Protein AF-A0A7S2I1A4-F1 (afdb_monomer_lite)

Sequence (194 aa):
LYFMKSFAADGPNEADPELKPRDRKWALSQKDHPLFRKAFGDEDDRRADIIYVAPTVRALESAGLAFGTEGVPFKIDWRLKDRGNKALKTNYVRKMTELVDTGYLDRSYGDSMMRAYDDWQNSTKGQNENDLLGDNDNRVETFLHDLLERPEKHIIIVGHNNILDHAGGFGDFPGGVEARILDENGVISNFKND

InterPro domains:
  IPR029033 Histidine phosphatase superfamily [G3DSA:3.40.50.1240] (9-175)
  IPR029033 Histidine phosphatase superfamily [SSF53254] (45-164)

Structure (mmCIF, N/CA/C/O backbone):
data_AF-A0A7S2I1A4-F1
#
_entry.id   AF-A0A7S2I1A4-F1
#
loop_
_atom_site.group_PDB
_atom_site.id
_atom_site.type_symbol
_atom_site.label_atom_id
_atom_site.label_alt_id
_atom_site.label_comp_id
_atom_site.label_asym_id
_atom_site.label_entity_id
_atom_site.label_seq_id
_atom_site.pdbx_PDB_ins_code
_atom_site.Cartn_x
_atom_site.Cartn_y
_atom_site.Cartn_z
_atom_site.occupancy
_atom_site.B_iso_or_equiv
_atom_site.auth_seq_id
_atom_site.auth_comp_id
_atom_site.auth_asym_id
_atom_site.auth_atom_id
_atom_site.pdbx_PDB_model_num
ATOM 1 N N . LEU A 1 1 ? 18.054 -5.581 -5.041 1.00 35.78 1 LEU A N 1
ATOM 2 C CA . LEU A 1 1 ? 17.063 -4.951 -4.142 1.00 35.78 1 LEU A CA 1
ATOM 3 C C . LEU A 1 1 ? 16.919 -3.464 -4.464 1.00 35.78 1 LEU A C 1
ATOM 5 O O . LEU A 1 1 ? 17.910 -2.837 -4.826 1.00 35.78 1 LEU A O 1
ATOM 9 N N . TYR A 1 2 ? 15.698 -2.925 -4.385 1.00 32.16 2 TYR A N 1
ATOM 10 C CA . TYR A 1 2 ? 15.261 -1.739 -5.125 1.00 32.16 2 TYR A CA 1
ATOM 11 C C . TYR A 1 2 ? 14.510 -0.653 -4.318 1.00 32.16 2 TYR A C 1
ATOM 13 O O . TYR A 1 2 ? 13.317 -0.755 -4.090 1.00 32.16 2 TYR A O 1
ATOM 21 N N . PHE A 1 3 ? 15.213 0.416 -3.917 1.00 37.41 3 PHE A N 1
ATOM 22 C CA . PHE A 1 3 ? 14.701 1.548 -3.121 1.00 37.41 3 PHE A CA 1
ATOM 23 C C . PHE A 1 3 ? 13.864 2.554 -3.918 1.00 37.41 3 PHE A C 1
ATOM 25 O O . PHE A 1 3 ? 14.221 2.862 -5.054 1.00 37.41 3 PHE A O 1
ATOM 32 N N . MET A 1 4 ? 12.812 3.115 -3.305 1.00 35.81 4 MET A N 1
ATOM 33 C CA . MET A 1 4 ? 11.906 4.114 -3.894 1.00 35.81 4 MET A CA 1
ATOM 34 C C . MET A 1 4 ? 11.425 5.124 -2.818 1.00 35.81 4 MET A C 1
ATOM 36 O O . MET A 1 4 ? 11.310 4.783 -1.646 1.00 35.81 4 MET A O 1
ATOM 40 N N . LYS A 1 5 ? 11.270 6.398 -3.206 1.00 34.88 5 LYS A N 1
ATOM 41 C CA . LYS A 1 5 ? 11.388 7.622 -2.378 1.00 34.88 5 LYS A CA 1
ATOM 42 C C . LYS A 1 5 ? 10.134 7.954 -1.548 1.00 34.88 5 LYS A C 1
ATOM 44 O O . LYS A 1 5 ? 9.018 7.723 -1.996 1.00 34.88 5 LYS A O 1
ATOM 49 N N . SER A 1 6 ? 10.342 8.590 -0.391 1.00 37.25 6 SER A N 1
ATOM 50 C CA . SER A 1 6 ? 9.308 9.048 0.549 1.00 37.25 6 SER A CA 1
ATOM 51 C C . SER A 1 6 ? 8.485 10.264 0.082 1.00 37.25 6 SER A C 1
ATOM 53 O O . SER A 1 6 ? 8.948 11.087 -0.719 1.00 37.25 6 SER A O 1
ATOM 55 N N . PHE A 1 7 ? 7.266 10.405 0.623 1.00 42.09 7 PHE A N 1
ATOM 56 C CA . PHE A 1 7 ? 6.345 11.522 0.357 1.00 42.09 7 PHE A CA 1
ATOM 57 C C . PHE A 1 7 ? 5.989 12.271 1.639 1.00 42.09 7 PHE A C 1
ATOM 59 O O . PHE A 1 7 ? 5.538 11.657 2.598 1.00 42.09 7 PHE A O 1
ATOM 66 N N . ALA A 1 8 ? 6.117 13.599 1.653 1.00 34.41 8 ALA A N 1
ATOM 67 C CA . ALA A 1 8 ? 5.824 14.392 2.846 1.00 34.41 8 ALA A CA 1
ATOM 68 C C . ALA A 1 8 ? 4.329 14.359 3.217 1.00 34.41 8 ALA A C 1
ATOM 70 O O . ALA A 1 8 ? 3.468 14.538 2.361 1.00 34.41 8 ALA A O 1
ATOM 71 N N . ALA A 1 9 ? 4.033 14.204 4.510 1.00 39.78 9 ALA A N 1
ATOM 72 C CA . ALA A 1 9 ? 2.712 14.458 5.082 1.00 39.78 9 ALA A CA 1
ATOM 73 C C . ALA A 1 9 ? 2.765 15.726 5.949 1.00 39.78 9 ALA A C 1
ATOM 75 O O . ALA A 1 9 ? 3.810 16.030 6.534 1.00 39.78 9 ALA A O 1
ATOM 76 N N . ASP A 1 10 ? 1.648 16.456 6.019 1.00 39.75 10 ASP A N 1
ATOM 77 C CA . ASP A 1 10 ? 1.457 17.482 7.046 1.00 39.75 10 ASP A CA 1
ATOM 78 C C . ASP A 1 10 ? 1.418 16.808 8.424 1.00 39.75 10 ASP A C 1
ATOM 80 O O . ASP A 1 10 ? 1.106 15.6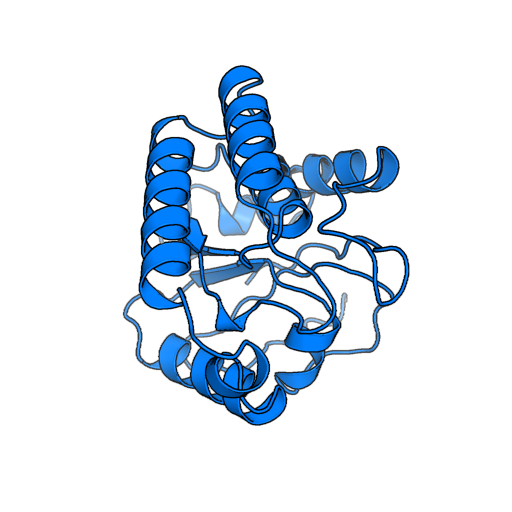22 8.534 1.00 39.75 10 ASP A O 1
ATOM 84 N N . GLY A 1 11 ? 1.849 17.545 9.447 1.00 40.38 11 GLY A N 1
ATOM 85 C CA . GLY A 1 11 ? 2.194 17.028 10.769 1.00 40.38 11 GLY A CA 1
ATOM 86 C C . GLY A 1 11 ? 1.084 16.268 11.521 1.00 40.38 11 GLY A C 1
ATOM 87 O O . GLY A 1 11 ? -0.009 16.029 11.011 1.00 40.38 11 GLY A O 1
ATOM 88 N N . PRO A 1 12 ? 1.363 15.851 12.766 1.00 38.56 12 PRO A N 1
ATOM 89 C CA . PRO A 1 12 ? 0.462 14.993 13.533 1.00 38.56 12 PRO A CA 1
ATOM 90 C C . PRO A 1 12 ? -0.953 15.589 13.666 1.00 38.56 12 PRO A C 1
ATOM 92 O O . PRO A 1 12 ? -1.095 16.784 13.923 1.00 38.56 12 PRO A O 1
ATOM 95 N N . ASN A 1 13 ? -1.972 14.716 13.588 1.00 47.09 13 ASN A N 1
ATOM 96 C CA . ASN A 1 13 ? -3.406 14.943 13.870 1.00 47.09 13 ASN A CA 1
ATOM 97 C C . ASN A 1 13 ? -4.366 15.271 12.704 1.00 47.09 13 ASN A C 1
ATOM 99 O O . ASN A 1 13 ? -5.509 15.649 12.975 1.00 47.09 13 ASN A O 1
ATOM 103 N N . GLU A 1 14 ? -4.001 15.081 11.433 1.00 49.41 14 GLU A N 1
ATOM 104 C CA . GLU A 1 14 ? -4.976 15.221 10.336 1.00 49.41 14 GLU A CA 1
ATOM 105 C C . GLU A 1 14 ? -5.780 13.939 10.037 1.00 49.41 14 GLU A C 1
ATOM 107 O O . GLU A 1 14 ? -5.303 12.804 10.110 1.00 49.41 14 GLU A O 1
ATOM 112 N N . ALA A 1 15 ? -7.057 14.144 9.702 1.00 57.56 15 ALA A N 1
ATOM 113 C CA . ALA A 1 15 ? -8.030 13.112 9.373 1.00 57.56 15 ALA A CA 1
ATOM 114 C C . ALA A 1 15 ? -7.707 12.455 8.019 1.00 57.56 15 ALA A C 1
ATOM 116 O O . ALA A 1 15 ? -8.147 12.952 6.992 1.00 57.56 15 ALA A O 1
ATOM 117 N N . ASP A 1 16 ? -6.953 11.351 8.025 1.00 65.94 16 ASP A N 1
ATOM 118 C CA . ASP A 1 16 ? -6.700 10.474 6.862 1.00 65.94 16 ASP A CA 1
ATOM 119 C C . ASP A 1 16 ? -6.515 11.226 5.518 1.00 65.94 16 ASP A C 1
ATOM 121 O O . ASP A 1 16 ? -7.327 11.058 4.597 1.00 65.94 16 ASP A O 1
ATOM 125 N N . PRO A 1 17 ? -5.524 12.139 5.423 1.00 71.88 17 PRO A N 1
ATOM 126 C CA . PRO A 1 17 ? -5.392 13.026 4.275 1.00 71.88 17 PRO A CA 1
ATOM 127 C C . PRO A 1 17 ? -4.969 12.258 3.019 1.00 71.88 17 PRO A C 1
ATOM 129 O O . PRO A 1 17 ? -4.225 11.280 3.090 1.00 71.88 17 PRO A O 1
ATOM 132 N N . GLU A 1 18 ? -5.419 12.742 1.862 1.00 78.50 18 GLU A N 1
ATOM 133 C CA . GLU A 1 18 ? -4.931 12.303 0.549 1.00 78.50 18 GLU A CA 1
ATOM 134 C C . GLU A 1 18 ? -3.544 12.875 0.237 1.00 78.50 18 GLU A C 1
ATOM 136 O O . GLU A 1 18 ? -3.087 13.832 0.869 1.00 78.50 18 GLU A O 1
ATOM 141 N N . LEU A 1 19 ? -2.884 12.336 -0.789 1.00 78.00 19 LEU A N 1
ATOM 142 C CA . LEU A 1 19 ? -1.652 12.917 -1.305 1.00 78.00 19 LEU A CA 1
ATOM 143 C C . LEU A 1 19 ? -1.903 14.288 -1.937 1.00 78.00 19 LEU A C 1
ATOM 145 O O . LEU A 1 19 ? -2.797 14.483 -2.766 1.00 78.00 19 LEU A O 1
ATOM 149 N N . LYS A 1 20 ? -1.016 15.240 -1.635 1.00 77.44 20 LYS A N 1
ATOM 150 C CA . LYS A 1 20 ? -1.001 16.533 -2.324 1.00 77.44 20 LYS A CA 1
ATOM 151 C C . LYS A 1 20 ? -0.596 16.347 -3.791 1.00 77.44 20 LYS A C 1
ATOM 153 O O . LYS A 1 20 ? 0.133 15.410 -4.120 1.00 77.44 20 LYS A O 1
ATOM 158 N N . PRO A 1 21 ? -0.945 17.287 -4.691 1.00 80.19 21 PRO A N 1
ATOM 159 C CA . PRO A 1 21 ? -0.583 17.190 -6.107 1.00 80.19 21 PRO A CA 1
ATOM 160 C C . PRO A 1 21 ? 0.917 16.993 -6.370 1.00 80.19 21 PRO A C 1
ATOM 162 O O . PRO A 1 21 ? 1.292 16.309 -7.320 1.00 80.19 21 PRO A O 1
ATOM 165 N N . ARG A 1 22 ? 1.787 17.583 -5.537 1.00 78.25 22 ARG A N 1
ATOM 166 C CA . ARG A 1 22 ? 3.241 17.382 -5.631 1.00 78.25 22 ARG A CA 1
ATOM 167 C C . ARG A 1 22 ? 3.623 15.929 -5.349 1.00 78.25 22 ARG A C 1
ATOM 169 O O . ARG A 1 22 ? 4.405 15.356 -6.098 1.00 78.25 22 ARG A O 1
ATOM 176 N N . ASP A 1 23 ? 3.051 15.348 -4.307 1.00 73.44 23 ASP A N 1
ATOM 177 C CA . ASP A 1 23 ? 3.396 14.010 -3.845 1.00 73.44 23 ASP A CA 1
ATOM 178 C C . ASP A 1 23 ? 2.785 12.936 -4.759 1.00 73.44 23 ASP A C 1
ATOM 180 O O . ASP A 1 23 ? 3.455 11.960 -5.077 1.00 73.44 23 ASP A O 1
ATOM 184 N N . ARG A 1 24 ? 1.596 13.181 -5.336 1.00 79.62 24 ARG A N 1
ATOM 185 C CA . ARG A 1 24 ? 1.040 12.357 -6.431 1.00 79.62 24 ARG A CA 1
ATOM 186 C C . ARG A 1 24 ? 1.979 12.296 -7.638 1.00 79.62 24 ARG A C 1
ATOM 188 O O . ARG A 1 24 ? 2.187 11.224 -8.200 1.00 79.62 24 ARG A O 1
ATOM 195 N N . LYS A 1 25 ? 2.578 13.429 -8.038 1.00 77.81 25 LYS A N 1
ATOM 196 C CA . LYS A 1 25 ? 3.569 13.456 -9.133 1.00 77.81 25 LYS A CA 1
ATOM 197 C C . LYS A 1 25 ? 4.797 12.620 -8.801 1.00 77.81 25 LYS A C 1
ATOM 199 O O . LYS A 1 25 ? 5.315 11.943 -9.680 1.00 77.81 25 LYS A O 1
ATOM 204 N N . TRP A 1 26 ? 5.258 12.672 -7.555 1.00 73.88 26 TRP A N 1
ATOM 205 C CA . TRP A 1 26 ? 6.378 11.846 -7.130 1.00 73.88 26 TRP A CA 1
ATOM 206 C C . TRP A 1 26 ? 5.996 10.360 -7.089 1.00 73.88 26 TRP A C 1
ATOM 208 O O . TRP A 1 26 ? 6.791 9.539 -7.530 1.00 73.88 26 TRP A O 1
ATOM 218 N N . ALA A 1 27 ? 4.794 9.993 -6.634 1.00 78.31 27 ALA A N 1
ATOM 219 C CA . ALA A 1 27 ? 4.329 8.604 -6.665 1.00 78.31 27 ALA A CA 1
ATOM 220 C C . ALA A 1 27 ? 4.305 8.058 -8.103 1.00 78.31 27 ALA A C 1
ATOM 222 O O . ALA A 1 27 ? 4.825 6.986 -8.384 1.00 78.31 27 ALA A O 1
ATOM 223 N N . LEU A 1 28 ? 3.828 8.862 -9.052 1.00 80.62 28 LEU A N 1
ATOM 224 C CA . LEU A 1 28 ? 3.841 8.507 -10.472 1.00 80.62 28 LEU A CA 1
ATOM 225 C C . LEU A 1 28 ? 5.249 8.425 -11.077 1.00 80.62 28 LEU A C 1
ATOM 227 O O . LEU A 1 28 ? 5.463 7.651 -12.008 1.00 80.62 28 LEU A O 1
ATOM 231 N N . SER A 1 29 ? 6.210 9.210 -10.579 1.00 76.94 29 SER A N 1
ATOM 232 C CA . SER A 1 29 ? 7.599 9.156 -11.053 1.00 76.94 29 SER A CA 1
ATOM 233 C C . SER A 1 29 ? 8.369 7.961 -10.496 1.00 76.94 29 SER A C 1
ATOM 235 O O . SER A 1 29 ? 9.554 7.814 -10.787 1.00 76.94 29 SER A O 1
ATOM 237 N N . GLN A 1 30 ? 7.739 7.113 -9.672 1.00 75.88 30 GLN A N 1
ATOM 238 C CA . GLN A 1 30 ? 8.410 5.929 -9.156 1.00 75.88 30 GLN A CA 1
ATOM 239 C C . GLN A 1 30 ? 8.830 4.984 -10.311 1.00 75.88 30 GLN A C 1
ATOM 241 O O . GLN A 1 30 ? 9.937 4.455 -10.324 1.00 75.88 30 GLN A O 1
ATOM 246 N N . LYS A 1 31 ? 8.038 4.890 -11.382 1.00 74.38 31 LYS A N 1
ATOM 247 C CA . LYS A 1 31 ? 8.396 4.110 -12.582 1.00 74.38 31 LYS A CA 1
ATOM 248 C C . LYS A 1 31 ? 9.709 4.514 -13.268 1.00 74.38 31 LYS A C 1
ATOM 250 O O . LYS A 1 31 ? 10.320 3.712 -13.971 1.00 74.38 31 LYS A O 1
ATOM 255 N N . ASP A 1 32 ? 10.144 5.759 -13.072 1.00 73.50 32 ASP A N 1
ATOM 256 C CA . ASP A 1 32 ? 11.347 6.306 -13.705 1.00 73.50 32 ASP A CA 1
ATOM 257 C C . ASP A 1 32 ? 12.620 5.947 -12.926 1.00 73.50 32 ASP A C 1
ATOM 259 O O . ASP A 1 32 ? 13.740 6.179 -13.387 1.00 73.50 32 ASP A O 1
ATOM 263 N N . HIS A 1 33 ? 12.471 5.382 -11.729 1.00 70.00 33 HIS A N 1
ATOM 264 C CA . HIS A 1 33 ? 13.595 5.053 -10.880 1.00 70.00 33 HIS A CA 1
ATOM 265 C C . HIS A 1 33 ? 14.303 3.780 -11.373 1.00 70.00 33 HIS A C 1
ATOM 267 O O . HIS A 1 33 ? 13.633 2.793 -11.687 1.00 70.00 33 HIS A O 1
ATOM 273 N N . PRO A 1 34 ? 15.652 3.727 -11.386 1.00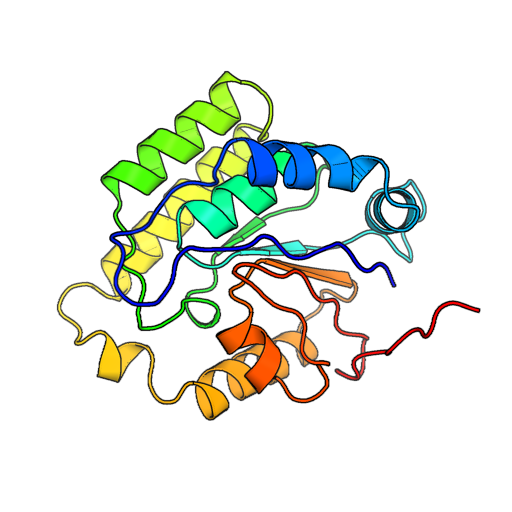 66.44 34 PRO A N 1
ATOM 274 C CA . PRO A 1 34 ? 16.405 2.574 -11.903 1.00 66.44 34 PRO A CA 1
ATOM 275 C C . PRO A 1 34 ? 16.043 1.238 -11.254 1.00 66.44 34 PRO A C 1
ATOM 277 O O . PRO A 1 34 ? 16.290 0.168 -11.803 1.00 66.44 34 PRO A O 1
ATOM 280 N N . LEU A 1 35 ? 15.490 1.314 -10.054 1.00 66.62 35 LEU A N 1
ATOM 281 C CA . LEU A 1 35 ? 15.180 0.182 -9.211 1.00 66.62 35 LEU A CA 1
ATOM 282 C C . LEU A 1 35 ? 13.762 -0.341 -9.440 1.00 66.62 35 LEU A C 1
ATOM 284 O O . LEU A 1 35 ? 13.522 -1.529 -9.273 1.00 66.62 35 LEU A O 1
ATOM 288 N N . PHE A 1 36 ? 12.867 0.500 -9.955 1.00 72.62 36 PHE A N 1
ATOM 289 C CA . PHE A 1 36 ? 11.534 0.085 -10.368 1.00 72.62 36 PHE A CA 1
ATOM 290 C C . PHE A 1 36 ? 11.593 -1.049 -11.391 1.00 72.62 36 PHE A C 1
ATOM 292 O O . PHE A 1 36 ? 11.052 -2.127 -11.173 1.00 72.62 36 PHE A O 1
ATOM 299 N N . ARG A 1 37 ? 12.363 -0.852 -12.469 1.00 69.88 37 ARG A N 1
ATOM 300 C CA . ARG A 1 37 ? 12.529 -1.857 -13.534 1.00 69.88 37 ARG A CA 1
ATOM 301 C C . ARG A 1 37 ? 13.053 -3.184 -13.039 1.00 69.88 37 ARG A C 1
ATOM 303 O O . ARG A 1 37 ? 12.854 -4.197 -13.683 1.00 69.88 37 ARG A O 1
ATOM 310 N N . LYS A 1 38 ? 13.788 -3.165 -11.943 1.00 68.75 38 LYS A N 1
ATOM 311 C CA . LYS A 1 38 ? 14.402 -4.365 -11.427 1.00 68.75 38 LYS A CA 1
ATOM 312 C C . LYS A 1 38 ? 13.510 -5.044 -10.369 1.00 68.75 38 LYS A C 1
ATOM 314 O O . LYS A 1 38 ? 13.672 -6.231 -10.141 1.00 68.75 38 LYS A O 1
ATOM 319 N N . ALA A 1 39 ? 12.562 -4.316 -9.766 1.00 69.75 39 ALA A N 1
ATOM 320 C CA . ALA A 1 39 ? 11.501 -4.861 -8.914 1.00 69.75 39 ALA A CA 1
ATOM 321 C C . ALA A 1 39 ? 10.293 -5.382 -9.715 1.00 69.75 39 ALA A C 1
ATOM 323 O O . ALA A 1 39 ? 9.546 -6.215 -9.214 1.00 69.75 39 ALA A O 1
ATOM 324 N N . PHE A 1 40 ? 10.098 -4.904 -10.946 1.00 79.38 40 PHE A N 1
ATOM 325 C CA . PHE A 1 40 ? 8.925 -5.225 -11.772 1.00 79.38 40 PHE A CA 1
ATOM 326 C C . PHE A 1 40 ? 9.264 -5.693 -13.195 1.00 79.38 40 PHE A C 1
ATOM 328 O O . PHE A 1 40 ? 8.368 -5.872 -14.011 1.00 79.38 40 PHE A O 1
ATOM 335 N N . GLY A 1 41 ? 10.547 -5.866 -13.513 1.00 72.25 41 GLY A N 1
ATOM 336 C CA . GLY A 1 41 ? 10.990 -6.382 -14.810 1.00 72.25 41 GLY A CA 1
ATOM 337 C C . GLY A 1 41 ? 10.867 -7.900 -14.925 1.00 72.25 41 GLY A C 1
ATOM 338 O O . GLY A 1 41 ? 10.455 -8.578 -13.988 1.00 72.25 41 GLY A O 1
ATOM 339 N N . ASP A 1 42 ? 11.294 -8.427 -16.072 1.00 71.19 42 ASP A N 1
ATOM 340 C CA . ASP A 1 42 ? 11.161 -9.846 -16.449 1.00 71.19 42 ASP A CA 1
ATOM 341 C C . ASP A 1 42 ? 12.163 -10.792 -15.742 1.00 71.19 42 ASP A C 1
ATOM 343 O O . ASP A 1 42 ? 12.265 -11.970 -16.080 1.00 71.19 42 ASP A O 1
ATOM 347 N N . GLU A 1 43 ? 12.947 -10.288 -14.785 1.00 67.88 43 GLU A N 1
ATOM 348 C CA . GLU A 1 43 ? 13.897 -11.082 -13.996 1.00 67.88 43 GLU A CA 1
ATOM 349 C C . GLU A 1 43 ? 13.152 -11.756 -12.825 1.00 67.88 43 GLU A C 1
ATOM 351 O O . GLU A 1 43 ? 12.988 -11.162 -11.756 1.00 67.88 43 GLU A O 1
ATOM 356 N N . ASP A 1 44 ? 12.682 -12.995 -13.033 1.00 63.34 44 ASP A N 1
ATOM 357 C CA . ASP A 1 44 ? 11.898 -13.774 -12.052 1.00 63.34 44 ASP A CA 1
ATOM 358 C C . ASP A 1 44 ? 12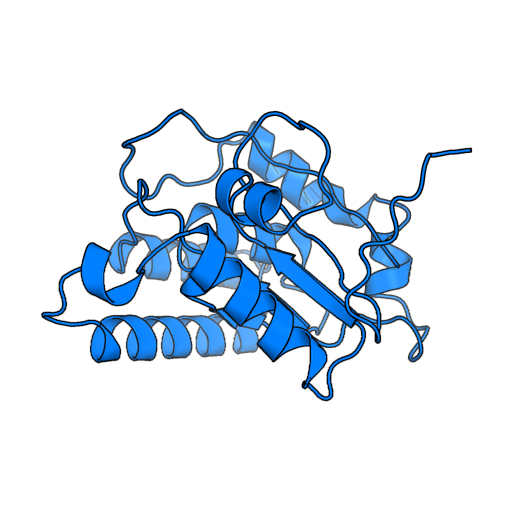.575 -13.888 -10.672 1.00 63.34 44 ASP A C 1
ATOM 360 O O . ASP A 1 44 ? 11.898 -13.932 -9.649 1.00 63.34 44 ASP A O 1
ATOM 364 N N . ASP A 1 45 ? 13.910 -13.896 -10.615 1.00 64.31 45 ASP A N 1
ATOM 365 C CA . ASP A 1 45 ? 14.690 -14.007 -9.376 1.00 64.31 45 ASP A CA 1
ATOM 366 C C . ASP A 1 45 ? 14.748 -12.706 -8.559 1.00 64.31 45 ASP A C 1
ATOM 368 O O . ASP A 1 45 ? 15.373 -12.678 -7.501 1.00 64.31 45 ASP A O 1
ATOM 372 N N . ARG A 1 46 ? 14.154 -11.611 -9.048 1.00 66.06 46 ARG A N 1
ATOM 373 C CA . ARG A 1 46 ? 14.265 -10.267 -8.443 1.00 66.06 46 ARG A CA 1
ATOM 374 C C . ARG A 1 46 ? 12.961 -9.488 -8.411 1.00 66.06 46 ARG A C 1
ATOM 376 O O . ARG A 1 46 ? 12.916 -8.405 -7.814 1.00 66.06 46 ARG A O 1
ATOM 383 N N . ARG A 1 47 ? 11.927 -10.013 -9.064 1.00 75.81 47 ARG A N 1
ATOM 384 C CA . ARG A 1 47 ? 10.604 -9.408 -9.098 1.00 75.81 47 ARG A CA 1
ATOM 385 C C . ARG A 1 47 ? 9.992 -9.402 -7.699 1.00 75.81 47 ARG A C 1
ATOM 387 O O . ARG A 1 47 ? 10.137 -10.359 -6.946 1.00 75.81 47 ARG A O 1
ATOM 394 N N . ALA A 1 48 ? 9.313 -8.311 -7.358 1.00 80.25 48 ALA A N 1
ATOM 395 C CA . ALA A 1 48 ? 8.550 -8.208 -6.127 1.00 80.25 48 ALA A CA 1
ATOM 396 C C . ALA A 1 48 ? 7.420 -9.247 -6.114 1.00 80.25 48 ALA A C 1
ATOM 398 O O . ALA A 1 48 ? 6.627 -9.328 -7.052 1.00 80.25 48 ALA A O 1
ATOM 399 N N . ASP A 1 49 ? 7.333 -10.000 -5.023 1.00 81.44 49 ASP A N 1
ATOM 400 C CA . ASP A 1 49 ? 6.311 -11.019 -4.800 1.00 81.44 49 ASP A CA 1
ATOM 401 C C . ASP A 1 49 ? 5.011 -10.397 -4.282 1.00 81.44 49 ASP A C 1
ATOM 403 O O . ASP A 1 49 ? 3.917 -10.875 -4.580 1.00 81.44 49 ASP A O 1
ATOM 407 N N . ILE A 1 50 ? 5.125 -9.341 -3.467 1.00 85.19 50 ILE A N 1
ATOM 408 C CA . ILE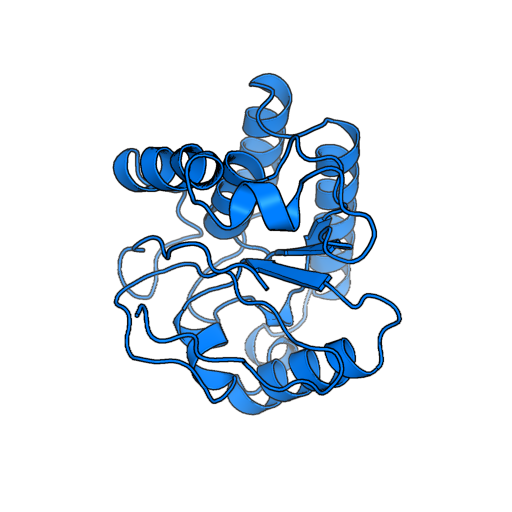 A 1 50 ? 3.993 -8.733 -2.763 1.00 85.19 50 ILE A CA 1
ATOM 409 C C . ILE A 1 50 ? 4.283 -7.289 -2.331 1.00 85.19 50 ILE A C 1
ATOM 411 O O . ILE A 1 50 ? 5.417 -6.923 -2.005 1.00 85.19 50 ILE A O 1
ATOM 415 N N . ILE A 1 51 ? 3.225 -6.479 -2.272 1.00 85.62 51 ILE A N 1
ATOM 416 C CA . ILE A 1 51 ? 3.245 -5.103 -1.768 1.00 85.62 51 ILE A CA 1
ATOM 417 C C . ILE A 1 51 ? 2.396 -5.007 -0.497 1.00 85.62 51 ILE A C 1
ATOM 419 O O . ILE A 1 51 ? 1.182 -5.196 -0.542 1.00 85.62 51 ILE A O 1
ATOM 423 N N . TYR A 1 52 ? 3.005 -4.676 0.639 1.00 85.44 52 TYR A N 1
ATOM 424 C CA . TYR A 1 52 ? 2.294 -4.353 1.875 1.00 85.44 52 TYR A CA 1
ATOM 425 C C . TYR A 1 52 ? 1.979 -2.879 1.944 1.00 85.44 52 TYR A C 1
ATOM 427 O O . TYR A 1 52 ? 2.843 -2.057 1.672 1.00 85.44 52 TYR A O 1
ATOM 435 N N . VAL A 1 53 ? 0.775 -2.531 2.377 1.00 85.94 53 VAL A N 1
ATOM 436 C CA . VAL A 1 53 ? 0.342 -1.136 2.450 1.00 85.94 53 VAL A CA 1
ATOM 437 C C . VAL A 1 53 ? -0.326 -0.855 3.789 1.00 85.94 53 VAL A C 1
ATOM 439 O O . VAL A 1 53 ? -1.141 -1.647 4.269 1.00 85.94 53 VAL A O 1
ATOM 442 N N . ALA A 1 54 ? -0.000 0.284 4.398 1.00 85.62 54 ALA A N 1
ATOM 443 C CA . ALA A 1 54 ? -0.706 0.774 5.573 1.00 85.62 54 ALA A CA 1
ATOM 444 C C . ALA A 1 54 ? -2.183 1.068 5.245 1.00 85.62 54 ALA A C 1
ATOM 446 O O . ALA A 1 54 ? -2.499 1.522 4.144 1.00 85.62 54 ALA A O 1
ATOM 447 N N . PRO A 1 55 ? -3.111 0.889 6.201 1.00 84.69 55 PRO A N 1
ATOM 448 C CA . PRO A 1 55 ? -4.544 1.097 5.989 1.00 84.69 55 PRO A CA 1
ATOM 449 C C . PRO A 1 55 ? -4.946 2.589 6.009 1.00 84.69 55 PRO A C 1
ATOM 451 O O . PRO A 1 55 ? -5.988 2.943 6.558 1.00 84.69 55 PRO A O 1
ATOM 454 N N . THR A 1 56 ? -4.123 3.478 5.450 1.00 85.12 56 THR A N 1
ATOM 455 C CA . THR A 1 56 ? -4.392 4.921 5.338 1.00 85.12 56 THR A CA 1
ATOM 456 C C . THR A 1 56 ? -4.483 5.332 3.876 1.00 85.12 56 THR A C 1
ATOM 458 O O . THR A 1 56 ? -3.758 4.814 3.024 1.00 85.12 56 THR A O 1
ATOM 461 N N . VAL A 1 57 ? -5.364 6.285 3.570 1.00 86.81 57 VAL A N 1
ATOM 462 C CA . VAL A 1 57 ? -5.694 6.696 2.195 1.00 86.81 57 VAL A CA 1
ATOM 463 C C . VAL A 1 57 ? -4.458 7.134 1.425 1.00 86.81 57 VAL A C 1
ATOM 465 O O . VAL A 1 57 ? -4.279 6.719 0.285 1.00 86.81 57 VAL A O 1
ATOM 468 N N . ARG A 1 58 ? -3.556 7.896 2.048 1.00 82.12 58 ARG A N 1
ATOM 469 C CA . ARG A 1 58 ? -2.301 8.313 1.406 1.00 82.12 58 ARG A CA 1
ATOM 470 C C . ARG A 1 58 ? -1.342 7.168 1.093 1.00 82.12 58 ARG A C 1
ATOM 472 O O . ARG A 1 58 ? -0.683 7.218 0.058 1.00 82.12 58 ARG A O 1
ATOM 479 N N . ALA A 1 59 ? -1.234 6.156 1.957 1.00 84.25 59 ALA A N 1
ATOM 480 C CA . ALA A 1 59 ? -0.359 5.013 1.694 1.00 84.25 59 ALA A CA 1
ATOM 481 C C . ALA A 1 59 ? -0.898 4.200 0.512 1.00 84.25 59 ALA A C 1
ATOM 483 O O . ALA A 1 59 ? -0.152 3.837 -0.391 1.00 84.25 59 ALA A O 1
ATOM 484 N N . LEU A 1 60 ? -2.216 4.017 0.466 1.00 88.44 60 LEU A N 1
ATOM 485 C CA . LEU A 1 60 ? -2.915 3.330 -0.618 1.00 88.44 60 LEU A CA 1
ATOM 486 C C . LEU A 1 60 ? -2.841 4.099 -1.932 1.00 88.44 60 LEU A C 1
ATOM 488 O O . LEU A 1 60 ? -2.541 3.512 -2.964 1.00 88.44 60 LEU A O 1
ATOM 492 N N . GLU A 1 61 ? -3.059 5.414 -1.895 1.00 89.06 61 GLU A N 1
ATOM 493 C CA . GLU A 1 61 ? -2.910 6.276 -3.065 1.00 89.06 61 GLU A CA 1
ATOM 494 C C . GLU A 1 61 ? -1.474 6.256 -3.587 1.00 89.06 61 GLU A C 1
ATOM 496 O O . GLU A 1 61 ? -1.272 6.137 -4.791 1.00 89.06 61 GLU A O 1
ATOM 501 N N . SER A 1 62 ? -0.478 6.284 -2.695 1.00 87.06 62 SER A N 1
ATOM 502 C CA . SER A 1 62 ? 0.933 6.147 -3.078 1.00 87.06 62 SER A CA 1
ATOM 503 C C . SER A 1 62 ? 1.188 4.811 -3.772 1.00 87.06 62 SER A C 1
ATOM 505 O O . SER A 1 62 ? 1.773 4.781 -4.851 1.00 87.06 62 SER A O 1
ATOM 507 N N . ALA A 1 63 ? 0.722 3.715 -3.170 1.00 88.06 63 ALA A N 1
ATOM 508 C CA . ALA A 1 63 ? 0.954 2.367 -3.668 1.00 88.06 63 ALA A CA 1
ATOM 509 C C . ALA A 1 63 ? 0.238 2.119 -5.007 1.00 88.06 63 ALA A C 1
ATOM 511 O O . ALA A 1 63 ? 0.832 1.557 -5.921 1.00 88.06 63 ALA A O 1
ATOM 512 N N . GLY A 1 64 ? -1.005 2.589 -5.147 1.00 89.56 64 GLY A N 1
ATOM 513 C CA . GLY A 1 64 ? -1.760 2.506 -6.394 1.00 89.56 64 GLY A CA 1
ATOM 514 C C . GLY A 1 64 ? -1.103 3.314 -7.509 1.00 89.56 64 GLY A C 1
ATOM 515 O O . GLY A 1 64 ? -0.799 2.763 -8.556 1.00 89.56 64 GLY A O 1
ATOM 516 N N . LEU A 1 65 ? -0.792 4.593 -7.270 1.00 86.88 65 LEU A N 1
ATOM 517 C CA . LEU A 1 65 ? -0.143 5.441 -8.280 1.00 86.88 65 LEU A CA 1
ATOM 518 C C . LEU A 1 65 ? 1.236 4.924 -8.708 1.00 86.88 65 LEU A C 1
ATOM 520 O O . LEU A 1 65 ? 1.622 5.126 -9.858 1.00 86.88 65 LEU A O 1
ATOM 524 N N . ALA A 1 66 ? 1.987 4.316 -7.788 1.00 84.56 66 ALA A N 1
ATOM 525 C CA . ALA A 1 66 ? 3.330 3.831 -8.070 1.00 84.56 66 ALA A CA 1
ATOM 526 C C . ALA A 1 66 ? 3.336 2.438 -8.713 1.00 84.56 66 ALA A C 1
ATOM 528 O O . ALA A 1 66 ? 4.108 2.218 -9.638 1.00 84.56 66 ALA A O 1
ATOM 529 N N . PHE A 1 67 ? 2.511 1.506 -8.228 1.00 86.81 67 PHE A N 1
ATOM 530 C CA . PHE A 1 67 ? 2.680 0.072 -8.495 1.00 86.81 67 PHE A CA 1
ATOM 531 C C . PHE A 1 67 ? 1.398 -0.646 -8.936 1.00 86.81 67 PHE A C 1
ATOM 533 O O . PHE A 1 67 ? 1.423 -1.849 -9.192 1.00 86.81 67 PHE A O 1
ATOM 540 N N . GLY A 1 68 ? 0.260 0.052 -8.999 1.00 88.75 68 GLY A N 1
ATOM 541 C CA . GLY A 1 68 ? -1.059 -0.565 -9.161 1.00 88.75 68 GLY A CA 1
ATOM 542 C C . GLY A 1 68 ? -1.274 -1.326 -10.474 1.00 88.75 68 GLY A C 1
ATOM 543 O O . GLY A 1 68 ? -2.241 -2.082 -10.576 1.00 88.75 68 GLY A O 1
ATOM 544 N N . THR A 1 69 ? -0.375 -1.167 -11.448 1.00 89.06 69 THR A N 1
ATOM 545 C CA . THR A 1 69 ? -0.411 -1.805 -12.773 1.00 89.06 69 THR A CA 1
ATOM 546 C C . THR A 1 69 ? 0.657 -2.880 -12.989 1.00 89.06 69 THR A C 1
ATOM 548 O O . THR A 1 69 ? 0.675 -3.503 -14.046 1.00 89.06 69 THR A O 1
ATOM 551 N N . GLU A 1 70 ? 1.527 -3.147 -12.011 1.00 87.19 70 GLU A N 1
ATOM 552 C CA . GLU A 1 70 ? 2.739 -3.968 -12.216 1.00 87.19 70 GLU A CA 1
ATOM 553 C C . GLU A 1 70 ? 2.527 -5.483 -12.026 1.00 87.19 70 GLU A C 1
ATOM 555 O O . GLU A 1 70 ? 3.467 -6.285 -12.014 1.00 87.19 70 GLU A O 1
ATOM 560 N N . GLY A 1 71 ? 1.273 -5.906 -11.855 1.00 86.44 71 GLY A N 1
ATOM 561 C CA . GLY A 1 71 ? 0.922 -7.319 -11.704 1.00 86.44 71 GLY A CA 1
ATOM 562 C C . GLY A 1 71 ? 1.460 -7.964 -10.421 1.00 86.44 71 GLY A C 1
ATOM 563 O O . GLY A 1 71 ? 1.652 -9.179 -10.397 1.00 86.44 71 GLY A O 1
ATOM 564 N N . VAL A 1 72 ? 1.726 -7.167 -9.379 1.00 86.31 72 VAL A N 1
ATOM 565 C CA . VAL A 1 72 ? 2.163 -7.638 -8.056 1.00 86.31 72 VAL A CA 1
ATOM 566 C C . VAL A 1 72 ? 1.006 -7.488 -7.062 1.00 86.31 72 VAL A C 1
ATOM 568 O O . VAL A 1 72 ? 0.388 -6.423 -7.004 1.00 86.31 72 VAL A O 1
ATOM 571 N N . PRO A 1 73 ? 0.670 -8.532 -6.283 1.00 88.94 73 PRO A N 1
ATOM 572 C CA . PRO A 1 73 ? -0.448 -8.486 -5.352 1.00 88.94 73 PRO A CA 1
ATOM 573 C C . PRO A 1 73 ? -0.208 -7.518 -4.189 1.00 88.94 73 PRO A C 1
ATOM 575 O O . PRO A 1 73 ? 0.895 -7.394 -3.658 1.00 88.94 73 PRO A O 1
ATOM 578 N N . PHE A 1 74 ? -1.293 -6.884 -3.746 1.00 89.25 74 PHE A N 1
ATOM 579 C CA . PHE A 1 74 ? -1.310 -5.965 -2.612 1.00 89.25 74 PHE A CA 1
ATOM 580 C C . PHE A 1 74 ? -1.892 -6.638 -1.366 1.00 89.25 74 PHE A C 1
ATOM 582 O O . PHE A 1 74 ? -2.881 -7.371 -1.445 1.00 89.25 74 PHE A O 1
ATOM 589 N N . LYS A 1 75 ? -1.329 -6.327 -0.197 1.00 87.44 75 LYS A N 1
ATOM 590 C CA . LYS A 1 75 ? -1.826 -6.740 1.118 1.00 87.44 75 LYS A CA 1
ATOM 591 C C . LYS A 1 75 ? -1.865 -5.552 2.069 1.00 87.44 75 LYS A C 1
ATOM 593 O O . LYS A 1 75 ? -0.881 -4.845 2.246 1.00 87.44 75 LYS A O 1
ATOM 598 N N . ILE A 1 76 ? -3.006 -5.341 2.714 1.00 86.94 76 ILE A N 1
ATOM 599 C CA . ILE A 1 76 ? -3.130 -4.317 3.753 1.00 86.94 76 ILE A CA 1
ATOM 600 C C . ILE A 1 76 ? -2.614 -4.898 5.067 1.00 86.94 76 ILE A C 1
ATOM 602 O O . ILE A 1 76 ? -3.033 -5.988 5.459 1.00 86.94 76 ILE A O 1
ATOM 606 N N . ASP A 1 77 ? -1.729 -4.173 5.750 1.00 85.12 77 ASP A N 1
ATOM 607 C CA . ASP A 1 77 ? -1.245 -4.557 7.077 1.00 85.12 77 ASP A CA 1
ATOM 608 C C . ASP A 1 77 ? -1.398 -3.402 8.064 1.00 85.12 77 ASP A C 1
ATOM 610 O O . ASP A 1 77 ? -0.801 -2.331 7.932 1.00 85.12 77 ASP A O 1
ATOM 614 N N . TRP A 1 78 ? -2.234 -3.626 9.074 1.00 81.31 78 TRP A N 1
ATOM 615 C CA . TRP A 1 78 ? -2.565 -2.632 10.088 1.00 81.31 78 TRP A CA 1
ATOM 616 C C . TRP A 1 78 ? -1.376 -2.268 10.973 1.00 81.31 78 TRP A C 1
ATOM 618 O O . TRP A 1 78 ? -1.372 -1.192 11.574 1.00 81.31 78 TRP A O 1
ATOM 628 N N . ARG A 1 79 ? -0.341 -3.115 11.020 1.00 80.00 79 ARG A N 1
ATOM 629 C CA . ARG A 1 79 ? 0.871 -2.853 11.798 1.00 80.00 79 ARG A CA 1
ATOM 630 C C . ARG A 1 79 ? 1.682 -1.690 11.242 1.00 80.00 79 ARG A C 1
ATOM 632 O O . ARG A 1 79 ? 2.385 -1.017 11.987 1.00 80.00 79 ARG A O 1
ATOM 639 N N . LEU A 1 80 ? 1.482 -1.383 9.962 1.00 79.62 80 LEU A N 1
ATOM 640 C CA . LEU A 1 80 ? 2.075 -0.238 9.278 1.00 79.62 80 LEU A CA 1
ATOM 641 C C . LEU A 1 80 ? 1.326 1.080 9.535 1.00 79.62 80 LEU A C 1
ATOM 643 O O . LEU A 1 80 ? 1.756 2.142 9.079 1.00 79.62 80 LEU A O 1
ATOM 647 N N . LYS A 1 81 ? 0.188 1.035 10.241 1.00 81.00 81 LYS A N 1
ATOM 648 C CA . LYS A 1 81 ? -0.634 2.211 10.527 1.00 81.00 81 LYS A CA 1
ATOM 649 C C . LYS A 1 81 ? 0.012 3.076 11.603 1.00 81.00 81 LYS A C 1
ATOM 651 O O . LYS A 1 81 ? 0.256 2.630 12.723 1.00 81.00 81 LYS A O 1
ATOM 656 N N . ASP A 1 82 ? 0.171 4.359 11.323 1.00 76.06 82 ASP A N 1
ATOM 657 C CA . ASP A 1 82 ? 0.565 5.315 12.351 1.00 76.06 82 ASP A CA 1
ATOM 658 C C . ASP A 1 82 ? -0.609 5.635 13.300 1.00 76.06 82 ASP A C 1
ATOM 660 O O . ASP A 1 82 ? -1.763 5.761 12.871 1.00 76.06 82 ASP A O 1
ATOM 664 N N . ARG A 1 83 ? -0.312 5.754 14.600 1.00 73.38 83 ARG A N 1
ATOM 665 C CA . ARG A 1 83 ? -1.313 5.996 15.653 1.00 73.38 83 ARG A CA 1
ATOM 666 C C . ARG A 1 83 ? -2.017 7.345 15.491 1.00 73.38 83 ARG A C 1
ATOM 668 O O . ARG A 1 83 ? -3.194 7.450 15.811 1.00 73.38 83 ARG A O 1
ATOM 675 N N . GLY A 1 84 ? -1.319 8.363 14.985 1.00 67.62 84 GLY A N 1
ATOM 676 C CA . GLY A 1 84 ? -1.855 9.718 14.851 1.00 67.62 84 GLY A CA 1
ATOM 677 C C . GLY A 1 84 ? -2.856 9.889 13.708 1.00 67.62 84 GLY A C 1
ATOM 678 O O . GLY A 1 84 ? -3.603 10.867 13.690 1.00 67.62 84 GLY A O 1
ATOM 679 N N . ASN A 1 85 ? -2.897 8.953 12.754 1.00 71.44 85 ASN A N 1
ATOM 680 C CA . ASN A 1 85 ? -3.757 9.072 11.577 1.00 71.44 85 ASN A CA 1
ATOM 681 C C . ASN A 1 85 ? -5.033 8.269 11.743 1.00 71.44 85 ASN A C 1
ATOM 683 O O . ASN A 1 85 ? -4.998 7.090 12.086 1.00 71.44 85 ASN A O 1
ATOM 687 N N . LYS A 1 86 ? -6.168 8.873 11.411 1.00 73.69 86 LYS A N 1
ATOM 688 C CA . LYS A 1 86 ? -7.417 8.122 11.268 1.00 73.69 86 LYS A CA 1
ATOM 689 C C . LYS A 1 86 ? -7.376 7.287 9.988 1.00 73.69 86 LYS A C 1
ATOM 691 O O . LYS A 1 86 ? -6.666 7.630 9.052 1.00 73.69 86 LYS A O 1
ATOM 696 N N . ALA A 1 87 ? -8.146 6.207 9.966 1.00 75.50 87 ALA A N 1
ATOM 697 C CA . ALA A 1 87 ? -8.441 5.439 8.765 1.00 75.50 87 ALA A CA 1
ATOM 698 C C . ALA A 1 87 ? -9.953 5.520 8.534 1.00 75.50 87 ALA A C 1
ATOM 700 O O . ALA A 1 87 ? -10.734 5.037 9.356 1.00 75.50 87 ALA A O 1
ATOM 701 N N . LEU A 1 88 ? -10.374 6.197 7.467 1.00 78.56 88 LEU A N 1
ATOM 702 C CA . LEU A 1 88 ? -11.783 6.474 7.199 1.00 78.56 88 LEU A CA 1
ATOM 703 C C . LEU A 1 88 ? -12.266 5.661 5.998 1.00 78.56 88 LEU A C 1
ATOM 705 O O . LEU A 1 88 ? -11.913 5.959 4.857 1.00 78.56 88 LEU A O 1
ATOM 709 N N . LYS A 1 89 ? -13.163 4.694 6.242 1.00 82.25 89 LYS A N 1
ATOM 710 C CA . LYS A 1 89 ? -13.730 3.820 5.196 1.00 82.25 89 LYS A CA 1
ATOM 711 C C . LYS A 1 89 ? -14.289 4.594 3.999 1.00 82.25 89 LYS A C 1
ATOM 713 O O . LYS A 1 89 ? -14.112 4.176 2.861 1.00 82.25 89 LYS A O 1
ATOM 718 N N . THR A 1 90 ? -14.943 5.731 4.227 1.00 82.56 90 THR A N 1
ATOM 719 C CA . THR A 1 90 ? -15.496 6.555 3.141 1.00 82.56 90 THR A CA 1
ATOM 720 C C . THR A 1 90 ? -14.414 7.125 2.227 1.00 82.56 90 THR A C 1
ATOM 722 O O . THR A 1 90 ? -14.586 7.127 1.010 1.00 82.56 90 THR A O 1
ATOM 725 N N . ASN A 1 91 ? -13.293 7.582 2.794 1.00 85.44 91 ASN A N 1
ATOM 726 C CA . ASN A 1 91 ? -12.173 8.104 2.014 1.00 85.44 91 ASN A CA 1
ATOM 727 C C . ASN A 1 91 ? -11.446 6.967 1.299 1.00 85.44 91 ASN A C 1
ATOM 729 O O . ASN A 1 91 ? -11.127 7.101 0.121 1.00 85.44 91 ASN A O 1
ATOM 733 N N . TYR A 1 92 ? -11.268 5.841 1.993 1.00 86.56 92 TYR A N 1
ATOM 734 C CA . TYR A 1 92 ? -10.697 4.621 1.441 1.00 86.56 92 TYR A CA 1
ATOM 735 C C . TYR A 1 92 ? -11.455 4.174 0.185 1.00 86.56 92 TYR A C 1
ATOM 737 O O . TYR A 1 92 ? -10.878 4.120 -0.896 1.00 86.56 92 TYR A O 1
ATOM 745 N N . VAL A 1 93 ? -12.766 3.927 0.303 1.00 88.69 93 VAL A N 1
ATOM 746 C CA . VAL A 1 93 ? -13.591 3.433 -0.812 1.00 88.69 93 VAL A CA 1
ATOM 747 C C . VAL A 1 93 ? -13.566 4.424 -1.969 1.00 88.69 93 VAL A C 1
ATOM 749 O O . VAL A 1 93 ? -13.324 4.029 -3.104 1.00 88.69 93 VAL A O 1
ATOM 752 N N . ARG A 1 94 ? -13.738 5.722 -1.687 1.00 91.44 94 ARG A N 1
ATOM 753 C CA . ARG A 1 94 ? -13.695 6.751 -2.730 1.00 91.44 94 ARG A CA 1
ATOM 754 C C . ARG A 1 94 ? -12.364 6.744 -3.484 1.00 91.44 94 ARG A C 1
ATOM 756 O O . ARG A 1 94 ? -12.377 6.812 -4.709 1.00 91.44 94 ARG A O 1
ATOM 763 N N . LYS A 1 95 ? -11.234 6.673 -2.774 1.00 91.38 95 LYS A N 1
ATOM 764 C CA . LYS A 1 95 ? -9.909 6.721 -3.399 1.00 91.38 95 LYS A CA 1
ATOM 765 C C . LYS A 1 95 ? -9.598 5.453 -4.189 1.00 91.38 95 LYS A C 1
ATOM 767 O O . LYS A 1 95 ? -9.073 5.550 -5.290 1.00 91.38 95 LYS A O 1
ATOM 772 N N . MET A 1 96 ? -9.955 4.281 -3.668 1.00 91.69 96 MET A N 1
ATOM 773 C CA . MET A 1 96 ? -9.772 3.019 -4.388 1.00 91.69 96 MET A CA 1
ATOM 774 C C . MET A 1 96 ? -10.578 2.997 -5.688 1.00 91.69 96 MET A C 1
ATOM 776 O O . MET A 1 96 ? -10.028 2.655 -6.732 1.00 91.69 96 MET A O 1
ATOM 780 N N . THR A 1 97 ? -11.837 3.446 -5.652 1.00 93.38 97 THR A N 1
ATOM 781 C CA . THR A 1 97 ? -12.654 3.606 -6.861 1.00 93.38 97 THR A CA 1
ATOM 782 C C . THR A 1 97 ? -12.020 4.593 -7.840 1.00 93.38 97 THR A C 1
ATOM 784 O O . THR A 1 97 ? -11.896 4.267 -9.014 1.00 93.38 97 THR A O 1
ATOM 787 N N . GLU A 1 98 ? -11.541 5.756 -7.373 1.00 94.94 98 GLU A N 1
ATOM 788 C CA . GLU A 1 98 ? -10.836 6.729 -8.226 1.00 94.94 98 GLU A CA 1
ATOM 789 C C . GLU A 1 98 ? -9.625 6.091 -8.924 1.00 94.94 98 GLU A C 1
ATOM 791 O O . GLU A 1 98 ? -9.471 6.245 -10.133 1.00 94.94 98 GLU A O 1
ATOM 796 N N . LEU A 1 99 ? -8.777 5.359 -8.195 1.00 94.00 99 LEU A N 1
ATOM 797 C CA . LEU A 1 99 ? -7.572 4.729 -8.750 1.00 94.00 99 LEU A CA 1
ATOM 798 C C . LEU A 1 99 ? -7.903 3.638 -9.775 1.00 94.00 99 LEU A C 1
ATOM 800 O O . LEU A 1 99 ? -7.216 3.537 -10.791 1.00 94.00 99 LEU A O 1
ATOM 804 N N . VAL A 1 100 ? -8.961 2.858 -9.540 1.00 95.00 100 VAL A N 1
ATOM 805 C CA . VAL A 1 100 ? -9.435 1.843 -10.492 1.00 95.00 100 VAL A CA 1
ATOM 806 C C . VAL A 1 100 ? -10.024 2.495 -11.742 1.00 95.00 100 VAL A C 1
ATOM 808 O O . VAL A 1 100 ? -9.661 2.128 -12.858 1.00 95.00 100 VAL A O 1
ATOM 811 N N . ASP A 1 101 ? -10.894 3.492 -11.582 1.00 96.31 101 ASP A N 1
ATOM 812 C CA . ASP A 1 101 ? -11.572 4.154 -12.702 1.00 96.31 101 ASP A CA 1
ATOM 813 C C . ASP A 1 101 ? -10.602 4.960 -13.579 1.00 96.31 101 ASP A C 1
ATOM 815 O O . ASP A 1 101 ? -10.803 5.087 -14.786 1.00 96.31 101 ASP A O 1
ATOM 819 N N . THR A 1 102 ? -9.527 5.482 -12.985 1.00 95.25 102 THR A N 1
ATOM 820 C CA . THR A 1 102 ? -8.453 6.188 -13.705 1.00 95.25 102 THR A CA 1
ATOM 821 C C . THR A 1 102 ? -7.391 5.256 -14.292 1.00 95.25 102 THR A C 1
ATOM 823 O O . THR A 1 102 ? -6.512 5.726 -15.014 1.00 95.25 102 THR A O 1
ATOM 826 N N . GLY A 1 103 ? -7.468 3.948 -14.025 1.00 93.88 103 GLY A N 1
ATOM 827 C CA . GLY A 1 103 ? -6.521 2.952 -14.529 1.00 93.88 103 GLY A CA 1
ATOM 828 C C . GLY A 1 103 ? -5.158 2.956 -13.833 1.00 93.88 103 GLY A C 1
ATOM 829 O O . GLY A 1 103 ? -4.227 2.336 -14.338 1.00 93.88 103 GLY A O 1
ATOM 830 N N . TYR A 1 104 ? -5.021 3.635 -12.690 1.00 93.00 104 TYR A N 1
ATOM 831 C CA . TYR A 1 104 ? -3.804 3.576 -11.873 1.00 93.00 104 TYR A CA 1
ATOM 832 C C . TYR A 1 104 ? -3.729 2.313 -11.017 1.00 93.00 104 TYR A C 1
ATOM 834 O O . TYR A 1 104 ? -2.648 1.944 -10.580 1.00 93.00 104 TYR A O 1
ATOM 842 N N . LEU A 1 105 ? -4.854 1.643 -10.781 1.00 93.44 105 LEU A N 1
ATOM 843 C CA . LEU A 1 105 ? -4.904 0.389 -10.046 1.00 93.44 105 LEU A CA 1
ATOM 844 C C . LEU A 1 105 ? -5.720 -0.643 -10.819 1.00 93.44 105 LEU A C 1
ATOM 846 O O . LEU A 1 105 ? -6.854 -0.369 -11.213 1.00 93.44 105 LEU A O 1
ATOM 850 N N . ASP A 1 106 ? -5.167 -1.841 -11.002 1.00 93.12 106 ASP A N 1
ATOM 851 C CA . ASP A 1 106 ? -5.922 -2.947 -11.582 1.00 93.12 106 ASP A CA 1
ATOM 852 C C . ASP A 1 106 ? -7.169 -3.264 -10.739 1.00 93.12 106 ASP A C 1
ATOM 854 O O . ASP A 1 106 ? -7.123 -3.323 -9.505 1.00 93.12 106 ASP A O 1
ATOM 858 N N . ARG A 1 107 ? -8.302 -3.495 -11.412 1.00 92.56 107 ARG A N 1
ATOM 859 C CA . ARG A 1 107 ? -9.595 -3.736 -10.755 1.00 92.56 107 ARG A CA 1
ATOM 860 C C . ARG A 1 107 ? -9.542 -4.921 -9.790 1.00 92.56 107 ARG A C 1
ATOM 862 O O . ARG A 1 107 ? -10.134 -4.842 -8.717 1.00 92.56 107 ARG A O 1
ATOM 869 N N . SER A 1 108 ? -8.823 -5.992 -10.134 1.00 90.88 108 SER A N 1
ATOM 870 C CA . SER A 1 108 ? -8.717 -7.177 -9.278 1.00 90.88 108 SER A CA 1
ATOM 871 C C . SER A 1 108 ? -7.996 -6.874 -7.960 1.00 90.88 108 SER A C 1
ATOM 873 O O . SER A 1 108 ? -8.422 -7.346 -6.900 1.00 90.88 108 SER A O 1
ATOM 875 N N . TYR A 1 109 ? -6.963 -6.025 -7.996 1.00 89.50 109 TYR A N 1
ATOM 876 C CA . TYR A 1 109 ? -6.273 -5.554 -6.796 1.00 89.50 109 TYR A CA 1
ATOM 877 C C . TYR A 1 109 ? -7.126 -4.562 -6.012 1.00 89.50 109 TYR A C 1
ATOM 879 O O . TYR A 1 109 ? -7.219 -4.697 -4.793 1.00 89.50 109 TYR A O 1
ATOM 887 N N . GLY A 1 110 ? -7.820 -3.645 -6.691 1.00 89.81 110 GLY A N 1
ATOM 888 C CA . GLY A 1 110 ? -8.787 -2.744 -6.062 1.00 89.81 110 GLY A CA 1
ATOM 889 C C . GLY A 1 110 ? -9.839 -3.494 -5.241 1.00 89.81 110 GLY A C 1
ATOM 890 O O . GLY A 1 110 ? -10.010 -3.217 -4.053 1.00 89.81 110 GLY A O 1
ATOM 891 N N . ASP A 1 111 ? -10.478 -4.504 -5.836 1.00 89.75 111 ASP A N 1
ATOM 892 C CA . ASP A 1 111 ? -11.488 -5.336 -5.171 1.00 89.75 111 ASP A CA 1
ATOM 893 C C . ASP A 1 111 ? -10.903 -6.156 -4.010 1.00 89.75 111 ASP A C 1
ATOM 895 O O . ASP A 1 111 ? -11.528 -6.297 -2.954 1.00 89.75 111 ASP A O 1
ATOM 899 N N . SER A 1 112 ? -9.692 -6.699 -4.179 1.00 88.19 112 SER A N 1
ATOM 900 C CA . SER A 1 112 ? -8.984 -7.434 -3.122 1.00 88.19 112 SER A CA 1
ATOM 901 C C . SER A 1 112 ? -8.683 -6.546 -1.913 1.00 88.19 112 SER A C 1
ATOM 903 O O . SER A 1 112 ? -8.996 -6.904 -0.777 1.00 88.19 112 SER A O 1
ATOM 905 N N . MET A 1 113 ? -8.143 -5.353 -2.160 1.00 86.81 113 MET A N 1
ATOM 906 C CA . MET A 1 113 ? -7.795 -4.394 -1.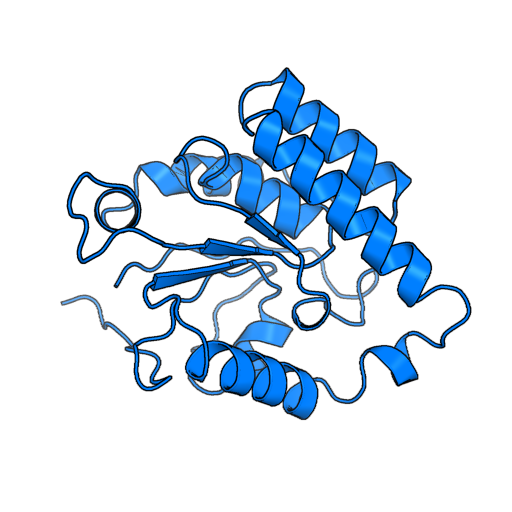120 1.00 86.81 113 MET A CA 1
ATOM 907 C C . MET A 1 113 ? -9.047 -3.878 -0.397 1.00 86.81 113 MET A C 1
ATOM 909 O O . MET A 1 113 ? -9.046 -3.828 0.833 1.00 86.81 113 MET A O 1
ATOM 913 N N . MET A 1 114 ? -10.136 -3.586 -1.121 1.00 89.56 114 MET A N 1
ATOM 914 C CA . MET A 1 114 ? -11.414 -3.191 -0.510 1.00 89.56 114 MET A CA 1
ATOM 915 C C . MET A 1 114 ? -11.964 -4.256 0.443 1.00 89.56 114 MET A C 1
ATOM 917 O O . MET A 1 114 ? -12.384 -3.918 1.550 1.00 89.56 114 MET A O 1
ATOM 921 N N . ARG A 1 115 ? -11.910 -5.539 0.062 1.00 88.69 115 ARG A N 1
ATOM 922 C CA . ARG A 1 115 ? -12.304 -6.643 0.954 1.00 88.69 115 ARG A CA 1
ATOM 923 C C . ARG A 1 115 ? -11.399 -6.740 2.180 1.00 88.69 115 ARG A C 1
ATOM 925 O O . ARG A 1 115 ? -11.905 -6.785 3.295 1.00 88.69 115 ARG A O 1
ATOM 932 N N . ALA A 1 116 ? -10.081 -6.689 1.986 1.00 85.06 116 ALA A N 1
ATOM 933 C CA . ALA A 1 116 ? -9.120 -6.745 3.088 1.00 85.06 116 ALA A CA 1
ATOM 934 C C . ALA A 1 116 ? -9.311 -5.592 4.090 1.00 85.06 116 ALA A C 1
ATOM 936 O O . ALA A 1 116 ? -9.180 -5.783 5.300 1.00 85.06 116 ALA A O 1
ATOM 937 N N . TYR A 1 117 ? -9.650 -4.397 3.601 1.00 85.62 117 TYR A N 1
ATOM 938 C CA . TYR A 1 117 ? -9.943 -3.250 4.455 1.00 85.62 117 TYR A CA 1
ATOM 939 C C . TYR A 1 117 ? -11.226 -3.448 5.269 1.00 85.62 117 TYR A C 1
ATOM 941 O O . TYR A 1 117 ? -11.263 -3.109 6.453 1.00 85.62 117 TYR A O 1
ATOM 949 N N . ASP A 1 118 ? -12.265 -4.019 4.660 1.00 87.19 118 ASP A N 1
ATOM 950 C CA . ASP A 1 118 ? -13.519 -4.334 5.343 1.00 87.19 118 ASP A CA 1
ATOM 951 C C . ASP A 1 118 ? -13.336 -5.407 6.420 1.00 87.19 118 ASP A C 1
ATOM 953 O O . ASP A 1 118 ? -13.824 -5.238 7.540 1.00 87.19 118 ASP A O 1
ATOM 957 N N . ASP A 1 119 ? -12.578 -6.462 6.129 1.00 85.94 119 ASP A N 1
ATOM 958 C CA . ASP A 1 119 ? -12.235 -7.505 7.101 1.00 85.94 119 ASP A CA 1
ATOM 959 C C . ASP A 1 119 ? -11.448 -6.928 8.289 1.00 85.94 119 ASP A C 1
ATOM 961 O O . ASP A 1 119 ? -11.714 -7.244 9.455 1.00 85.94 119 ASP A O 1
ATOM 965 N N . TRP A 1 120 ? -10.522 -6.007 8.018 1.00 83.06 120 TRP A N 1
ATOM 966 C CA . TRP A 1 120 ? -9.787 -5.296 9.060 1.00 83.06 120 TRP A CA 1
ATOM 967 C C . TRP A 1 120 ? -10.698 -4.397 9.913 1.00 83.06 120 TRP A C 1
ATOM 969 O O . TRP A 1 120 ? -10.700 -4.498 11.140 1.00 83.06 120 TRP A O 1
ATOM 979 N N . GLN A 1 121 ? -11.529 -3.552 9.302 1.00 81.50 121 GLN A N 1
ATOM 980 C CA . GLN A 1 121 ? -12.472 -2.697 10.037 1.00 81.50 121 GLN A CA 1
ATOM 981 C C . GLN A 1 121 ? -13.442 -3.517 10.897 1.00 81.50 121 GLN A C 1
ATOM 983 O O . GLN A 1 121 ? -13.756 -3.139 12.025 1.00 81.50 121 GLN A O 1
ATOM 988 N N . ASN A 1 122 ? -13.896 -4.665 10.393 1.00 85.00 122 ASN A N 1
ATOM 989 C CA . ASN A 1 122 ? -14.784 -5.554 11.133 1.00 85.00 122 ASN A CA 1
ATOM 990 C C . ASN A 1 122 ? -14.075 -6.253 12.299 1.00 85.00 122 ASN A C 1
ATOM 992 O O . ASN A 1 122 ? -14.657 -6.348 13.379 1.00 85.00 122 ASN A O 1
ATOM 996 N N . SER A 1 123 ? -12.831 -6.705 12.115 1.00 81.00 123 SER A N 1
ATOM 997 C CA . SER A 1 123 ? -12.063 -7.381 13.175 1.00 81.00 123 SER A CA 1
ATOM 998 C C . SER A 1 123 ? -11.621 -6.439 14.299 1.00 81.00 123 SER A C 1
ATOM 1000 O O . SER A 1 123 ? -11.436 -6.878 15.431 1.00 81.00 123 SER A O 1
ATOM 1002 N N . THR A 1 124 ? -11.520 -5.141 14.014 1.00 77.44 124 THR A N 1
ATOM 1003 C CA . THR A 1 124 ? -11.123 -4.099 14.977 1.00 77.44 124 THR A CA 1
ATOM 1004 C C . THR A 1 124 ? -12.306 -3.346 15.590 1.00 77.44 124 THR A C 1
ATOM 1006 O O . THR A 1 124 ? -12.136 -2.510 16.481 1.00 77.44 124 THR A O 1
ATOM 1009 N N . LYS A 1 125 ? -13.535 -3.646 15.153 1.00 80.06 125 LYS A N 1
ATOM 1010 C CA . LYS A 1 125 ? -14.745 -2.949 15.594 1.00 80.06 125 LYS A CA 1
ATOM 1011 C C . LYS A 1 125 ? -14.960 -3.094 17.102 1.00 80.06 125 LYS A C 1
ATOM 1013 O O . LYS A 1 125 ? -15.106 -4.195 17.621 1.00 80.06 125 LYS A O 1
ATOM 1018 N N . GLY A 1 126 ? -15.062 -1.958 17.792 1.00 76.81 126 GLY A N 1
ATOM 1019 C CA . GLY A 1 126 ? -15.307 -1.908 19.238 1.00 76.81 126 GLY A CA 1
ATOM 1020 C C . GLY A 1 126 ? -14.063 -2.132 20.100 1.00 76.81 126 GLY A C 1
ATOM 1021 O O . GLY A 1 126 ? -14.184 -2.129 21.322 1.00 76.81 126 GLY A O 1
ATOM 1022 N N . GLN A 1 127 ? -12.887 -2.293 19.490 1.00 78.88 127 GLN A N 1
ATOM 1023 C CA . GLN A 1 127 ? -11.617 -2.347 20.207 1.00 78.88 127 GLN A CA 1
ATOM 1024 C C . GLN A 1 127 ? -11.037 -0.940 20.366 1.00 78.88 127 GLN A C 1
ATOM 1026 O O . GLN A 1 127 ? -11.227 -0.070 19.512 1.00 78.88 127 GLN A O 1
ATOM 1031 N N . ASN A 1 128 ? -10.332 -0.705 21.472 1.00 76.19 128 ASN A N 1
ATOM 1032 C CA . ASN A 1 128 ? -9.551 0.512 21.632 1.00 76.19 128 ASN A CA 1
ATOM 1033 C C . ASN A 1 128 ? -8.348 0.439 20.689 1.00 76.19 128 ASN A C 1
ATOM 1035 O O . ASN A 1 128 ? -7.586 -0.523 20.712 1.00 76.19 128 ASN A O 1
ATOM 1039 N N . GLU A 1 129 ? -8.172 1.464 19.864 1.00 72.81 129 GLU A N 1
ATOM 1040 C CA . GLU A 1 129 ? -7.089 1.523 18.888 1.00 72.81 129 GLU A CA 1
ATOM 1041 C C . GLU A 1 129 ? -5.697 1.460 19.534 1.00 72.81 129 GLU A C 1
ATOM 1043 O O . GLU A 1 129 ? -4.794 0.851 18.970 1.00 72.81 129 GLU A O 1
ATOM 1048 N N . ASN A 1 130 ? -5.520 2.013 20.737 1.00 72.31 130 ASN A N 1
ATOM 1049 C CA . ASN A 1 130 ? -4.249 1.915 21.456 1.00 72.31 130 ASN A CA 1
ATOM 1050 C C . ASN A 1 130 ? -3.962 0.485 21.929 1.00 72.31 130 ASN A C 1
ATOM 1052 O O . ASN A 1 130 ? -2.808 0.065 21.900 1.00 72.31 130 ASN A O 1
ATOM 1056 N N . ASP A 1 131 ? -4.998 -0.263 22.315 1.00 73.31 131 ASP A N 1
ATOM 1057 C CA . ASP A 1 131 ? -4.860 -1.659 22.745 1.00 73.31 131 ASP A CA 1
ATOM 1058 C C . ASP A 1 131 ? -4.630 -2.580 21.538 1.00 73.31 131 ASP A C 1
ATOM 1060 O O . ASP A 1 131 ? -3.840 -3.516 21.614 1.00 73.31 131 ASP A O 1
ATOM 1064 N N . LEU A 1 132 ? -5.281 -2.281 20.407 1.00 73.69 132 LEU A N 1
ATOM 1065 C CA . LEU A 1 132 ? -5.106 -2.998 19.144 1.00 73.69 132 LEU A CA 1
ATOM 1066 C C . LEU A 1 132 ? -3.698 -2.803 18.578 1.00 73.69 132 LEU A C 1
ATOM 1068 O O . LEU A 1 132 ? -3.042 -3.758 18.169 1.00 73.69 132 LEU A O 1
ATOM 1072 N N . LEU A 1 133 ? -3.264 -1.545 18.483 1.00 72.94 133 LEU A N 1
ATOM 1073 C CA . LEU A 1 133 ? -1.983 -1.222 17.878 1.00 72.94 133 LEU A CA 1
ATOM 1074 C C . LEU A 1 133 ? -0.834 -1.567 18.831 1.00 72.94 133 LEU A C 1
ATOM 1076 O O . LEU A 1 133 ? 0.229 -1.948 18.360 1.00 72.94 133 LEU A O 1
ATOM 1080 N N . GLY A 1 134 ? -1.025 -1.488 20.149 1.00 75.62 134 GLY A N 1
ATOM 1081 C CA . GLY A 1 134 ? 0.059 -1.727 21.098 1.00 75.62 134 GLY A CA 1
ATOM 1082 C C . GLY A 1 134 ? 1.247 -0.798 20.838 1.00 75.62 134 GLY A C 1
ATOM 1083 O O . GLY A 1 134 ? 1.105 0.224 20.160 1.00 75.62 134 GLY A O 1
ATOM 1084 N N . ASP A 1 135 ? 2.414 -1.121 21.396 1.00 76.38 135 ASP A N 1
ATOM 1085 C CA . ASP A 1 135 ? 3.643 -0.335 21.241 1.00 76.38 135 ASP A CA 1
ATOM 1086 C C . ASP A 1 135 ? 4.182 -0.306 19.797 1.00 76.38 135 ASP A C 1
ATOM 1088 O O . ASP A 1 135 ? 4.166 -1.328 19.118 1.00 76.38 135 ASP A O 1
ATOM 1092 N N . ASN A 1 136 ? 4.636 0.865 19.322 1.00 69.19 136 ASN A N 1
ATOM 1093 C CA . ASN A 1 136 ? 5.113 1.015 17.943 1.00 69.19 136 ASN A CA 1
ATOM 1094 C C . ASN A 1 136 ? 6.347 0.148 17.669 1.00 69.19 136 ASN A C 1
ATOM 1096 O O . ASN A 1 136 ? 6.375 -0.474 16.609 1.00 69.19 136 ASN A O 1
ATOM 1100 N N . ASP A 1 137 ? 7.307 0.089 18.600 1.00 67.75 137 ASP A N 1
ATOM 1101 C CA . ASP A 1 137 ? 8.541 -0.686 18.436 1.00 67.75 137 ASP A CA 1
ATOM 1102 C C . ASP A 1 137 ? 8.189 -2.171 18.357 1.00 67.75 137 ASP A C 1
ATOM 1104 O O . ASP A 1 137 ? 8.407 -2.811 17.330 1.00 67.75 137 ASP A O 1
ATOM 1108 N N . ASN A 1 138 ? 7.485 -2.685 19.369 1.00 71.81 138 ASN A N 1
ATOM 1109 C CA . ASN A 1 138 ? 7.084 -4.096 19.413 1.00 71.81 138 ASN A CA 1
ATOM 1110 C C . ASN A 1 138 ? 6.233 -4.512 18.203 1.00 71.81 138 ASN A C 1
ATOM 1112 O O . ASN A 1 138 ? 6.379 -5.614 17.673 1.00 71.81 138 ASN A O 1
ATOM 1116 N N . ARG A 1 139 ? 5.312 -3.651 17.757 1.00 76.88 139 ARG A N 1
ATOM 1117 C CA . ARG A 1 139 ? 4.422 -3.939 16.625 1.00 76.88 139 ARG A CA 1
ATOM 1118 C C . ARG A 1 139 ? 5.189 -4.044 15.315 1.00 76.88 139 ARG A C 1
ATOM 1120 O O . ARG A 1 139 ? 4.878 -4.906 14.492 1.00 76.88 139 ARG A O 1
ATOM 1127 N N . VAL A 1 140 ? 6.142 -3.143 15.110 1.00 71.12 140 VAL A N 1
ATOM 1128 C CA . VAL A 1 140 ? 6.969 -3.113 13.909 1.00 71.12 140 VAL A CA 1
ATOM 1129 C C . VAL A 1 140 ? 7.967 -4.262 13.930 1.00 71.12 140 VAL A C 1
ATOM 1131 O O . VAL A 1 140 ? 8.068 -4.967 12.934 1.00 71.12 140 VAL A O 1
ATOM 1134 N N . GLU A 1 141 ? 8.611 -4.532 15.063 1.00 70.06 141 GLU A N 1
ATOM 1135 C CA . GLU A 1 141 ? 9.475 -5.704 15.237 1.00 70.06 141 GLU A CA 1
ATOM 1136 C C . GLU A 1 141 ? 8.723 -7.009 14.955 1.00 70.06 141 GLU A C 1
ATOM 1138 O O . GLU A 1 141 ? 9.203 -7.842 14.192 1.00 70.06 141 GLU A O 1
ATOM 1143 N N . THR A 1 142 ? 7.504 -7.159 15.483 1.00 75.12 142 THR A N 1
ATOM 1144 C CA . THR A 1 142 ? 6.658 -8.333 15.205 1.00 75.12 142 THR A CA 1
ATOM 1145 C C . THR A 1 142 ? 6.287 -8.411 13.724 1.00 75.12 142 THR A C 1
ATOM 1147 O O . THR A 1 142 ? 6.303 -9.487 13.136 1.00 75.12 142 THR A O 1
ATOM 1150 N N . PHE A 1 143 ? 5.964 -7.277 13.091 1.00 77.62 143 PHE A N 1
ATOM 1151 C CA . PHE A 1 143 ? 5.713 -7.234 11.650 1.00 77.62 143 PHE A CA 1
ATOM 1152 C C . PHE A 1 143 ? 6.926 -7.712 10.854 1.00 77.62 143 PHE A C 1
ATOM 1154 O O . PHE A 1 143 ? 6.767 -8.568 9.991 1.00 77.62 143 PHE A O 1
ATOM 1161 N N . LEU A 1 144 ? 8.121 -7.203 11.155 1.00 71.75 144 LEU A N 1
ATOM 1162 C CA . LEU A 1 144 ? 9.347 -7.613 10.477 1.00 71.75 144 LEU A CA 1
ATOM 1163 C C . LEU A 1 144 ? 9.647 -9.089 10.710 1.00 71.75 144 LEU A C 1
ATOM 1165 O O . LEU A 1 144 ? 9.900 -9.787 9.739 1.00 71.75 144 LEU A O 1
ATOM 1169 N N . HIS A 1 145 ? 9.570 -9.565 11.954 1.00 69.56 145 HIS A N 1
ATOM 1170 C CA . HIS A 1 145 ? 9.783 -10.971 12.296 1.00 69.56 145 HIS A CA 1
ATOM 1171 C C . HIS A 1 145 ? 8.867 -11.882 11.471 1.00 69.56 145 HIS A C 1
ATOM 1173 O O . HIS A 1 145 ? 9.341 -12.795 10.798 1.00 69.56 145 HIS A O 1
ATOM 1179 N N . ASP A 1 146 ? 7.572 -11.562 11.420 1.00 74.69 146 ASP A N 1
ATOM 1180 C CA . ASP A 1 146 ? 6.605 -12.292 10.601 1.00 74.69 146 ASP A CA 1
ATOM 1181 C C . ASP A 1 146 ? 6.917 -12.208 9.103 1.00 74.69 146 ASP A C 1
ATOM 1183 O O . ASP A 1 146 ? 6.567 -13.122 8.363 1.00 74.69 146 ASP A O 1
ATOM 1187 N N . LEU A 1 147 ? 7.535 -11.127 8.615 1.00 71.81 147 LEU A N 1
ATOM 1188 C CA . LEU A 1 147 ? 7.963 -11.046 7.217 1.00 71.81 147 LEU A CA 1
ATOM 1189 C C . LEU A 1 147 ? 9.142 -11.976 6.909 1.00 71.81 147 LEU A C 1
ATOM 1191 O O . LEU A 1 147 ? 9.238 -12.429 5.772 1.00 71.81 147 LEU A O 1
ATOM 1195 N N . LEU A 1 148 ? 10.001 -12.299 7.879 1.00 66.62 148 LEU A N 1
ATOM 1196 C CA . LEU A 1 148 ? 11.155 -13.187 7.657 1.00 66.62 148 LEU A CA 1
ATOM 1197 C C . LEU A 1 148 ? 10.766 -14.659 7.587 1.00 66.62 148 LEU A C 1
ATOM 1199 O O . LEU A 1 148 ? 11.411 -15.447 6.899 1.00 66.62 148 LEU A O 1
ATOM 1203 N N . GLU A 1 149 ? 9.691 -15.034 8.273 1.00 72.38 149 GLU A N 1
ATOM 1204 C CA . GLU A 1 149 ? 9.185 -16.409 8.287 1.00 72.38 149 GLU A CA 1
ATOM 1205 C C . GLU A 1 149 ? 8.362 -16.762 7.040 1.00 72.38 149 GLU A C 1
ATOM 1207 O O . GLU A 1 149 ? 7.908 -17.898 6.868 1.00 72.38 149 GLU A O 1
ATOM 1212 N N . ARG A 1 150 ? 8.141 -15.789 6.157 1.00 69.81 150 ARG A N 1
ATOM 1213 C CA . ARG A 1 150 ? 7.264 -15.928 5.003 1.00 69.81 150 ARG A CA 1
ATOM 1214 C C . ARG A 1 150 ? 7.942 -16.529 3.771 1.00 69.81 150 ARG A C 1
ATOM 1216 O O . ARG A 1 150 ? 9.164 -16.469 3.621 1.00 69.81 150 ARG A O 1
ATOM 1223 N N . PRO A 1 151 ? 7.142 -17.116 2.859 1.00 72.56 151 PRO A N 1
ATOM 1224 C CA . PRO A 1 151 ? 7.661 -17.641 1.603 1.00 72.56 151 PRO A CA 1
ATOM 1225 C C . PRO A 1 151 ? 8.080 -16.534 0.624 1.00 72.56 151 PRO A C 1
ATOM 1227 O O . PRO A 1 151 ? 8.959 -16.786 -0.196 1.00 72.56 151 PRO A O 1
ATOM 1230 N N . GLU A 1 152 ? 7.479 -15.338 0.695 1.00 74.38 152 GLU A N 1
ATOM 1231 C CA . GLU A 1 152 ? 7.840 -14.201 -0.160 1.00 74.38 152 GLU A CA 1
ATOM 1232 C C . GLU A 1 152 ? 9.246 -13.678 0.174 1.00 74.38 152 GLU A C 1
ATOM 1234 O O . GLU A 1 152 ? 9.572 -13.455 1.338 1.00 74.38 152 GLU A O 1
ATOM 1239 N N . LYS A 1 153 ? 10.079 -13.472 -0.850 1.00 67.81 153 LYS A N 1
ATOM 1240 C CA . LYS A 1 153 ? 11.482 -13.050 -0.711 1.00 67.81 153 LYS A CA 1
ATOM 1241 C C . LYS A 1 153 ? 11.705 -11.600 -1.118 1.00 67.81 153 LYS A C 1
ATOM 1243 O O . LYS A 1 153 ? 12.627 -10.964 -0.615 1.00 67.81 153 LYS A O 1
ATOM 1248 N N . HIS A 1 154 ? 10.850 -11.053 -1.978 1.00 73.12 154 HIS A N 1
ATOM 1249 C CA . HIS A 1 154 ? 10.954 -9.679 -2.455 1.00 73.12 154 HIS A CA 1
ATOM 1250 C C . HIS A 1 154 ? 9.688 -8.907 -2.118 1.00 73.12 154 HIS A C 1
ATOM 1252 O O . HIS A 1 154 ? 8.643 -9.055 -2.748 1.00 73.12 154 HIS A O 1
ATOM 1258 N N . ILE A 1 155 ? 9.787 -8.059 -1.103 1.00 74.56 155 ILE A N 1
ATOM 1259 C CA . ILE A 1 155 ? 8.630 -7.391 -0.520 1.00 74.56 155 ILE A CA 1
ATOM 1260 C C . ILE A 1 155 ? 8.781 -5.886 -0.674 1.00 74.56 155 ILE A C 1
ATOM 1262 O O . ILE A 1 155 ? 9.820 -5.328 -0.338 1.00 74.56 155 ILE A O 1
ATOM 1266 N N . ILE A 1 156 ? 7.724 -5.216 -1.122 1.00 77.00 156 ILE A N 1
ATOM 1267 C CA . ILE A 1 156 ? 7.629 -3.756 -1.065 1.00 77.00 156 ILE A CA 1
ATOM 1268 C C . ILE A 1 156 ? 6.709 -3.408 0.093 1.00 77.00 156 ILE A C 1
ATOM 1270 O O . ILE A 1 156 ? 5.565 -3.839 0.131 1.00 77.00 156 ILE A O 1
ATOM 1274 N N . ILE A 1 157 ? 7.189 -2.632 1.051 1.00 78.12 157 ILE A N 1
ATOM 1275 C CA . ILE A 1 157 ? 6.336 -2.072 2.108 1.00 78.12 157 ILE A CA 1
ATOM 1276 C C . ILE A 1 157 ? 5.840 -0.695 1.642 1.00 78.12 157 ILE A C 1
ATOM 1278 O O . ILE A 1 157 ? 6.480 -0.097 0.806 1.00 78.12 157 ILE A O 1
ATOM 1282 N N . VAL A 1 158 ? 4.703 -0.180 2.095 1.00 79.19 158 VAL A N 1
ATOM 1283 C CA . VAL A 1 158 ? 4.237 1.197 1.856 1.00 79.19 158 VAL A CA 1
ATOM 1284 C C . VAL A 1 158 ? 3.560 1.652 3.147 1.00 79.19 158 VAL A C 1
ATOM 1286 O O . VAL A 1 158 ? 2.368 1.436 3.358 1.00 79.19 158 VAL A O 1
ATOM 1289 N N . GLY A 1 159 ? 4.349 2.194 4.069 1.00 78.44 159 GLY A N 1
ATOM 1290 C CA . GLY A 1 159 ? 3.941 2.555 5.433 1.00 78.44 159 GLY A CA 1
ATOM 1291 C C . GLY A 1 159 ? 4.197 4.023 5.737 1.00 78.44 159 GLY A C 1
ATOM 1292 O O . GLY A 1 159 ? 4.394 4.788 4.814 1.00 78.44 159 GLY A O 1
ATOM 1293 N N . HIS A 1 160 ? 4.210 4.440 7.000 1.00 74.06 160 HIS A N 1
ATOM 1294 C CA . HIS A 1 160 ? 4.571 5.812 7.398 1.00 74.06 160 HIS A CA 1
ATOM 1295 C C . HIS A 1 160 ? 6.016 5.886 7.884 1.00 74.06 160 HIS A C 1
ATOM 1297 O O . HIS A 1 160 ? 6.453 4.951 8.548 1.00 74.06 160 HIS A O 1
ATOM 1303 N N . ASN A 1 161 ? 6.726 6.991 7.620 1.00 66.38 161 ASN A N 1
ATOM 1304 C CA . ASN A 1 161 ? 8.144 7.120 7.993 1.00 66.38 161 ASN A CA 1
ATOM 1305 C C . ASN A 1 161 ? 8.395 6.790 9.455 1.00 66.38 161 ASN A C 1
ATOM 1307 O O . ASN A 1 161 ? 9.237 5.965 9.738 1.00 66.38 161 ASN A O 1
ATOM 1311 N N . ASN A 1 162 ? 7.608 7.339 10.378 1.00 65.75 162 ASN A N 1
ATOM 1312 C CA . ASN A 1 162 ? 7.830 7.079 11.794 1.00 65.75 162 ASN A CA 1
ATOM 1313 C C . ASN A 1 162 ? 7.691 5.592 12.153 1.00 65.75 162 ASN A C 1
ATOM 1315 O O . ASN A 1 162 ? 8.453 5.096 12.964 1.00 65.75 162 ASN A O 1
ATOM 1319 N N . ILE A 1 163 ? 6.765 4.864 11.526 1.00 67.25 163 ILE A N 1
ATOM 1320 C CA . ILE A 1 163 ? 6.626 3.413 11.714 1.00 67.25 163 ILE A CA 1
ATOM 1321 C C . ILE A 1 163 ? 7.804 2.661 11.105 1.00 67.25 163 ILE A C 1
ATOM 1323 O O . ILE A 1 163 ? 8.238 1.641 11.628 1.00 67.25 163 ILE A O 1
ATOM 1327 N N . LEU A 1 164 ? 8.331 3.175 10.006 1.00 63.34 164 LEU A N 1
ATOM 1328 C CA . LEU A 1 164 ? 9.417 2.554 9.281 1.00 63.34 164 LEU A CA 1
ATOM 1329 C C . LEU A 1 164 ? 10.787 2.904 9.862 1.00 63.34 164 LEU A C 1
ATOM 1331 O O . LEU A 1 164 ? 11.680 2.085 9.745 1.00 63.34 164 LEU A O 1
ATOM 1335 N N . ASP A 1 165 ? 10.943 4.028 10.555 1.00 63.00 165 ASP A N 1
ATOM 1336 C CA . ASP A 1 165 ? 12.168 4.424 11.254 1.00 63.00 165 ASP A CA 1
ATOM 1337 C C . ASP A 1 165 ? 12.398 3.555 12.505 1.00 63.00 165 ASP A C 1
ATOM 1339 O O . ASP A 1 165 ? 13.534 3.180 12.802 1.00 63.00 165 ASP A O 1
ATOM 1343 N N . HIS A 1 166 ? 11.316 3.143 13.180 1.00 55.88 166 HIS A N 1
ATOM 1344 C CA . HIS A 1 166 ? 11.345 2.230 14.333 1.00 55.88 166 HIS A CA 1
ATOM 1345 C C . HIS A 1 166 ? 11.825 0.809 13.997 1.00 55.88 166 HIS A C 1
ATOM 1347 O O . HIS A 1 166 ? 12.280 0.089 14.877 1.00 55.88 166 HIS A O 1
ATOM 1353 N N . ALA A 1 167 ? 11.801 0.402 12.728 1.00 55.56 167 ALA A N 1
ATOM 1354 C CA . ALA A 1 167 ? 12.257 -0.921 12.310 1.00 55.56 167 ALA A CA 1
ATOM 1355 C C . ALA A 1 167 ? 13.810 -1.090 12.351 1.00 55.56 167 ALA A C 1
ATOM 135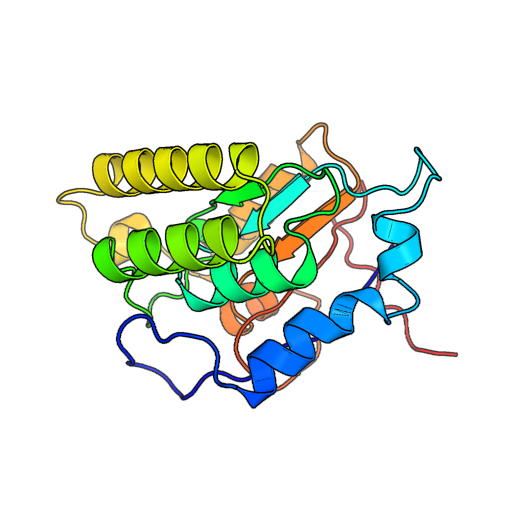7 O O . ALA A 1 167 ? 14.318 -2.119 11.913 1.00 55.56 167 ALA A O 1
ATOM 1358 N N . GLY A 1 168 ? 14.576 -0.089 12.818 1.00 42.25 168 GLY A N 1
ATOM 1359 C CA . GLY A 1 168 ? 16.009 -0.217 13.123 1.00 42.25 168 GLY A CA 1
ATOM 1360 C C . GLY A 1 168 ? 16.948 -0.390 11.919 1.00 42.25 168 GLY A C 1
ATOM 1361 O O . GLY A 1 168 ? 17.555 -1.439 11.738 1.00 42.25 168 GLY A O 1
ATOM 1362 N N . GLY A 1 169 ? 17.152 0.661 11.120 1.00 38.91 169 GLY A N 1
ATOM 1363 C CA . GLY A 1 169 ? 18.165 0.644 10.044 1.00 38.91 169 GLY A CA 1
ATOM 1364 C C . GLY A 1 169 ? 18.173 1.864 9.127 1.00 38.91 169 GLY A C 1
ATOM 1365 O O . GLY A 1 169 ? 18.741 1.844 8.035 1.00 38.91 169 GLY A O 1
ATOM 1366 N N . PHE A 1 170 ? 17.512 2.927 9.556 1.00 42.03 170 PHE A N 1
ATOM 1367 C CA . PHE A 1 170 ? 16.768 3.783 8.663 1.00 42.03 170 PHE A CA 1
ATOM 1368 C C . PHE A 1 170 ? 17.153 5.233 8.905 1.00 42.03 170 PHE A C 1
ATOM 1370 O O . PHE A 1 170 ? 16.815 5.810 9.929 1.00 42.03 170 PHE A O 1
ATOM 1377 N N . GLY A 1 171 ? 17.971 5.791 8.012 1.00 34.59 171 GLY A N 1
ATOM 1378 C CA . GLY A 1 171 ? 18.451 7.164 8.156 1.00 34.59 171 GLY A CA 1
ATOM 1379 C C . GLY A 1 171 ? 17.307 8.182 8.180 1.00 34.59 171 GLY A C 1
ATOM 1380 O O . GLY A 1 171 ? 16.277 7.970 7.547 1.00 34.59 171 GLY A O 1
ATOM 1381 N N . ASP A 1 172 ? 17.529 9.301 8.875 1.00 33.47 172 ASP A N 1
ATOM 1382 C CA . ASP A 1 172 ? 16.613 10.443 8.938 1.00 33.47 172 ASP A CA 1
ATOM 1383 C C . ASP A 1 172 ? 16.275 10.965 7.529 1.00 33.47 172 ASP A C 1
ATOM 1385 O O . ASP A 1 172 ? 17.074 11.662 6.894 1.00 33.47 172 ASP A O 1
ATOM 1389 N N . PHE A 1 173 ? 15.065 10.677 7.046 1.00 34.81 173 PHE A N 1
ATOM 1390 C CA . PHE A 1 173 ? 14.513 11.295 5.840 1.00 34.81 173 PHE A CA 1
ATOM 1391 C C . PHE A 1 173 ? 13.162 11.955 6.155 1.00 34.81 173 PHE A C 1
ATOM 1393 O O . PHE A 1 173 ? 12.228 11.290 6.610 1.00 34.81 173 PHE A O 1
ATOM 1400 N N . PRO A 1 174 ? 13.000 13.266 5.902 1.00 29.25 174 PRO A N 1
ATOM 1401 C CA . PRO A 1 174 ? 11.798 13.978 6.314 1.00 29.25 174 PRO A CA 1
ATOM 1402 C C . PRO A 1 174 ? 10.572 13.590 5.461 1.00 29.25 174 PRO A C 1
ATOM 1404 O O . PRO A 1 174 ? 10.487 13.962 4.291 1.00 29.25 174 PRO A O 1
ATOM 1407 N N . GLY A 1 175 ? 9.590 12.915 6.082 1.00 31.92 175 GLY A N 1
ATOM 1408 C CA . GLY A 1 175 ? 8.168 12.919 5.690 1.00 31.92 175 GLY A CA 1
ATOM 1409 C C . GLY A 1 175 ? 7.528 11.619 5.149 1.00 31.92 175 GLY A C 1
ATOM 1410 O O . GLY A 1 175 ? 7.890 11.163 4.070 1.00 31.92 175 GLY A O 1
ATOM 1411 N N . GLY A 1 176 ? 6.530 11.112 5.902 1.00 46.41 176 GLY A N 1
ATOM 1412 C CA . GLY A 1 176 ? 5.138 10.794 5.507 1.00 46.41 176 GLY A CA 1
ATOM 1413 C C . GLY A 1 176 ? 4.720 9.377 5.071 1.00 46.41 176 GLY A C 1
ATOM 1414 O O . GLY A 1 176 ? 3.808 8.824 5.701 1.00 46.41 176 GLY A O 1
ATOM 1415 N N . VAL A 1 177 ? 5.311 8.790 4.029 1.00 35.25 177 VAL A N 1
ATOM 1416 C CA . VAL A 1 177 ? 5.052 7.399 3.606 1.00 35.25 177 VAL A CA 1
ATOM 1417 C C . VAL A 1 177 ? 6.290 6.819 2.939 1.00 35.25 177 VAL A C 1
ATOM 1419 O O . VAL A 1 177 ? 6.899 7.499 2.117 1.00 35.25 177 VAL A O 1
ATOM 1422 N N . GLU A 1 178 ? 6.638 5.573 3.246 1.00 43.69 178 GLU A N 1
ATOM 1423 C CA . GLU A 1 178 ? 7.875 4.968 2.770 1.00 43.69 178 GLU A CA 1
ATOM 1424 C C . GLU A 1 178 ? 7.728 3.495 2.387 1.00 43.69 178 GLU A C 1
ATOM 1426 O O . GLU A 1 178 ? 6.894 2.767 2.929 1.00 43.69 178 GLU A O 1
ATOM 1431 N N . ALA A 1 179 ? 8.561 3.082 1.428 1.00 38.25 179 ALA A N 1
ATOM 1432 C CA . ALA A 1 179 ? 8.646 1.726 0.945 1.00 38.25 179 ALA A CA 1
ATOM 1433 C C . ALA A 1 179 ? 10.032 1.115 1.111 1.00 38.25 179 ALA A C 1
ATOM 1435 O O . ALA A 1 179 ? 11.010 1.634 0.575 1.00 38.25 179 ALA A O 1
ATOM 1436 N N . ARG A 1 180 ? 10.119 0.009 1.860 1.00 46.66 180 ARG A N 1
ATOM 1437 C CA . ARG A 1 180 ? 11.384 -0.665 2.187 1.00 46.66 180 ARG A CA 1
ATOM 1438 C C . ARG A 1 180 ? 11.319 -2.155 1.847 1.00 46.66 180 ARG A C 1
ATOM 1440 O O . ARG A 1 180 ? 10.233 -2.732 1.857 1.00 46.66 180 ARG A O 1
ATOM 1447 N N . ILE A 1 181 ? 12.475 -2.742 1.528 1.00 47.38 181 ILE A N 1
ATOM 1448 C CA . ILE A 1 181 ? 12.619 -4.150 1.138 1.00 47.38 181 ILE A CA 1
ATOM 1449 C C . ILE A 1 181 ? 13.474 -4.870 2.174 1.00 47.38 181 ILE A C 1
ATOM 1451 O O . ILE A 1 181 ? 14.512 -4.351 2.585 1.00 47.38 181 ILE A O 1
ATOM 1455 N N . LEU A 1 182 ? 13.026 -6.056 2.565 1.00 43.09 182 LEU A N 1
ATOM 1456 C CA . LEU A 1 182 ? 13.747 -6.983 3.429 1.00 43.09 182 LEU A CA 1
ATOM 1457 C C . LEU A 1 182 ? 14.469 -8.005 2.558 1.00 43.09 182 LEU A C 1
ATOM 1459 O O . LEU A 1 182 ? 13.905 -8.463 1.565 1.00 43.09 182 LEU A O 1
ATOM 1463 N N . ASP A 1 183 ? 15.711 -8.333 2.905 1.00 42.97 183 ASP A N 1
ATOM 1464 C CA . ASP A 1 183 ? 16.353 -9.515 2.341 1.00 42.97 183 ASP A CA 1
ATOM 1465 C C . ASP A 1 183 ? 15.868 -10.793 3.048 1.00 42.97 183 ASP A C 1
ATOM 1467 O O . ASP A 1 183 ? 15.140 -10.750 4.043 1.00 42.97 183 ASP A O 1
ATOM 1471 N N . GLU A 1 184 ? 16.286 -11.946 2.530 1.00 40.50 184 GLU A N 1
ATOM 1472 C CA . GLU A 1 184 ? 15.930 -13.268 3.059 1.00 40.50 184 GLU A CA 1
ATOM 1473 C C . GLU A 1 184 ? 16.373 -13.526 4.513 1.00 40.50 184 GLU A C 1
ATOM 1475 O O . GLU A 1 184 ? 15.931 -14.508 5.106 1.00 40.50 184 GLU A O 1
ATOM 1480 N N . ASN A 1 185 ? 17.211 -12.656 5.087 1.00 40.31 185 ASN A N 1
ATOM 1481 C CA . ASN A 1 185 ? 17.706 -12.723 6.463 1.00 40.31 185 ASN A CA 1
ATOM 1482 C C . ASN A 1 185 ? 17.156 -11.589 7.348 1.00 40.31 185 ASN A C 1
ATOM 1484 O O . ASN A 1 185 ? 17.541 -11.476 8.512 1.00 40.31 185 ASN A O 1
ATOM 1488 N N . GLY A 1 186 ? 16.295 -10.726 6.806 1.00 39.03 186 GLY A N 1
ATOM 1489 C CA . GLY A 1 186 ? 15.764 -9.554 7.498 1.00 39.03 186 GLY A CA 1
ATOM 1490 C C . GLY A 1 186 ? 16.754 -8.433 7.727 1.00 39.03 186 GLY A C 1
ATOM 1491 O O . GLY A 1 186 ? 16.500 -7.543 8.538 1.00 39.03 186 GLY A O 1
ATOM 1492 N N . VAL A 1 187 ? 17.871 -8.451 7.006 1.00 43.06 187 VAL A N 1
ATOM 1493 C CA . VAL A 1 187 ? 18.852 -7.378 7.033 1.00 43.06 187 VAL A CA 1
ATOM 1494 C C . VAL A 1 187 ? 18.470 -6.341 5.980 1.00 43.06 187 VAL A C 1
ATOM 1496 O O . VAL A 1 187 ? 18.256 -6.628 4.803 1.00 43.06 187 VAL A O 1
ATOM 1499 N N . ILE A 1 188 ? 18.389 -5.083 6.410 1.00 45.66 188 ILE A N 1
ATOM 1500 C CA . ILE A 1 188 ? 18.174 -3.946 5.516 1.00 45.66 188 ILE A CA 1
ATOM 1501 C C . ILE A 1 188 ? 19.518 -3.577 4.892 1.00 45.66 188 ILE A C 1
ATOM 1503 O O . ILE A 1 188 ? 20.392 -2.990 5.534 1.00 45.66 188 ILE A O 1
ATOM 1507 N N . SER A 1 189 ? 19.704 -3.897 3.617 1.00 38.44 189 SER A N 1
ATOM 1508 C CA . SER A 1 189 ? 20.887 -3.465 2.877 1.00 38.44 189 SER A CA 1
ATOM 1509 C C . SER A 1 189 ? 20.817 -1.960 2.573 1.00 38.44 189 SER A C 1
ATOM 1511 O O . SER A 1 189 ? 20.108 -1.530 1.661 1.00 38.44 189 SER A O 1
ATOM 1513 N N . ASN A 1 190 ? 21.574 -1.158 3.328 1.00 33.72 190 ASN A N 1
ATOM 1514 C CA . ASN A 1 190 ? 21.824 0.256 3.041 1.00 33.72 190 ASN A CA 1
ATOM 1515 C C . ASN A 1 190 ? 22.789 0.380 1.853 1.00 33.72 190 ASN A C 1
ATOM 1517 O O . ASN A 1 190 ? 24.003 0.269 2.020 1.00 33.72 190 ASN A O 1
ATOM 1521 N N . PHE A 1 191 ? 22.274 0.633 0.649 1.00 37.22 191 PHE A N 1
ATOM 1522 C CA . PHE A 1 191 ? 23.132 0.946 -0.493 1.00 37.22 191 PHE A CA 1
ATOM 1523 C C . PHE A 1 191 ? 23.446 2.444 -0.500 1.00 37.22 191 PHE A C 1
ATOM 1525 O O . PHE A 1 191 ? 22.620 3.270 -0.887 1.00 37.22 191 PHE A O 1
ATOM 1532 N N . LYS A 1 192 ? 24.656 2.797 -0.049 1.00 24.64 192 LYS A N 1
ATOM 1533 C CA . LYS A 1 192 ? 25.261 4.087 -0.396 1.00 24.64 192 LYS A CA 1
ATOM 1534 C C . LYS A 1 192 ? 25.427 4.121 -1.916 1.00 24.64 192 LYS A C 1
ATOM 1536 O O . LYS A 1 192 ? 25.927 3.162 -2.494 1.00 24.64 192 LYS A O 1
ATOM 1541 N N . ASN A 1 193 ? 24.960 5.201 -2.539 1.00 25.02 193 ASN A N 1
ATOM 1542 C CA . ASN A 1 193 ? 25.255 5.498 -3.936 1.00 25.02 193 ASN A CA 1
ATOM 1543 C C . ASN A 1 193 ? 26.776 5.646 -4.080 1.00 25.02 193 ASN A C 1
ATOM 1545 O O . ASN A 1 193 ? 27.324 6.610 -3.541 1.00 25.02 193 ASN A O 1
ATOM 1549 N N . ASP A 1 194 ? 27.411 4.713 -4.781 1.00 27.39 194 ASP A N 1
ATOM 1550 C CA . ASP A 1 194 ? 28.676 4.963 -5.476 1.00 27.39 194 ASP A CA 1
ATOM 1551 C C . ASP A 1 194 ? 28.369 5.483 -6.889 1.00 27.39 194 ASP A C 1
ATOM 1553 O O . ASP A 1 194 ? 27.463 4.912 -7.547 1.00 27.39 194 ASP A O 1
#

Secondary structure (DSSP, 8-state):
---EEEE----TT-SSPPPPHHHHHHHHGGGGSTTHHHHHSS-TTTS--EEEE-SSHHHHHHHHHHHTTSS--EEE-GGG--TTS---HHHHHHHHHHHHHTTSS-HHHHHHHHHHHHHHHHHTTTS-HHHHH--HHHHHHHHHHHHHTSS--SEEEEB-HHHHHTTS------SSEEE----TTS--------

Foldseek 3Di:
DAFADFAADDDFADELDAGDPVRLVSLLCRCVGPRVCQCQPPPPVRHFQEEEFELGNHLVSSCLNNCQPSPHAYAYDPLLADPRYHRDLVSLLVSLVVSCVVVSHPPVNSVVVNVNSVVVCVVCPPPDPCVVNPDLLVSLCVVLVVVLPDPGAWYWYWGFPVSVVSNPDDDDDHHDIGIATAGNRRDGDDDDDD

Organism: NCBI:txid327968

Radius of gyration: 15.67 Å; chains: 1; bounding box: 44×35×39 Å

pLDDT: mean 70.54, std 18.66, range [24.64, 96.31]